Protein AF-A0A8C5SCU1-F1 (afdb_monomer)

InterPro domains:
  IPR000152 EGF-type aspartate/asparagine hydroxylation site [PS00010] (88-99)
  IPR000152 EGF-type aspartate/asparagine hydroxylation site [PS00010] (130-141)
  IPR000152 EGF-type aspartate/asparagine hydroxylation site [PS00010] (169-180)
  IPR000742 EGF-like domain [PS01186] (139-154)
  IPR000742 EGF-like domain [PS01186] (178-193)
  IPR000742 EGF-like domain [PS50026] (71-109)
  IPR000742 EGF-like domain [PS50026] (114-155)
  IPR000742 EGF-like domain [PS50026] (156-194)
  IPR000742 EGF-like domain [SM00181] (26-70)
  IPR000742 EGF-like domain [SM00181] (74-113)
  IPR000742 EGF-like domain [SM00181] (117-155)
  IPR000742 EGF-like domain [SM00181] (159-194)
  IPR000742 EGF-like domain [SM00181] (198-237)
  IPR001881 EGF-like calcium-binding domain [SM00179] (23-70)
  IPR001881 EGF-like calcium-binding domain [SM00179] (71-113)
  IPR001881 EGF-like calcium-binding domain [SM00179] (114-155)
  IPR001881 EGF-like calcium-binding domain [SM00179] (156-194)
  IPR001881 EGF-like calcium-binding domain [SM00179] (195-237)
  IPR009030 Growth factor receptor cysteine-rich domain superfamily [SSF57184] (9-155)
  IPR009030 Growth factor receptor cysteine-rich domain superfamily [SSF57184] (116-237)

Secondary structure (DSSP, 8-state):
-------PPPTTEEE-TTS-EEEP-HHHHSSS-S-TTEEEEEETTEEEEEE----PPTTEEE-TTSSSEEE--TTTTT-----TTEEEEEETTEEEEEEPTTEEEETTTTEEEE--HHHHSTTTS-SSEEEEETTEEEEEPPTTEEE-TTSS-EEEP-GGGG--SSSEEEEETTEEEEE--TTEEE-TTSSPEEE--HHHHTTTTS-SSEEEEETTEEEEE--TTTEEE-TTSS-EEETT---------

Structure (mmCIF, N/CA/C/O backbone):
data_AF-A0A8C5SCU1-F1
#
_entry.id   AF-A0A8C5SCU1-F1
#
loop_
_atom_site.group_PDB
_atom_site.id
_atom_site.type_symbol
_atom_site.label_atom_id
_atom_site.label_alt_id
_atom_site.label_comp_id
_atom_site.label_asym_id
_atom_site.label_entity_id
_atom_site.label_seq_id
_atom_site.pdbx_PDB_ins_code
_atom_site.Cartn_x
_atom_site.Cartn_y
_atom_site.Cartn_z
_atom_site.occupancy
_atom_site.B_iso_or_equiv
_atom_site.auth_seq_id
_atom_site.auth_comp_id
_atom_site.auth_asym_id
_atom_site.auth_atom_id
_atom_site.pdbx_PDB_model_num
ATOM 1 N N . PHE A 1 1 ? 51.113 -7.123 -99.051 1.00 41.47 1 PHE A N 1
ATOM 2 C CA . PHE A 1 1 ? 50.830 -7.546 -97.669 1.00 41.47 1 PHE A CA 1
ATOM 3 C C . PHE A 1 1 ? 51.188 -6.400 -96.739 1.00 41.47 1 PHE A C 1
ATOM 5 O O . PHE A 1 1 ? 52.361 -6.210 -96.461 1.00 41.47 1 PHE A O 1
ATOM 12 N N . TYR A 1 2 ? 50.208 -5.597 -96.334 1.00 39.66 2 TYR A N 1
ATOM 13 C CA . TYR A 1 2 ? 50.354 -4.647 -95.231 1.00 39.66 2 TYR A CA 1
ATOM 14 C C . TYR A 1 2 ? 49.163 -4.901 -94.307 1.00 39.66 2 TYR A C 1
ATOM 16 O O . TYR A 1 2 ? 48.024 -4.635 -94.680 1.00 39.66 2 TYR A O 1
ATOM 24 N N . CYS A 1 3 ? 49.417 -5.533 -93.160 1.00 40.25 3 CYS A N 1
ATOM 25 C CA . CYS A 1 3 ? 48.442 -5.616 -92.080 1.00 40.25 3 CYS A CA 1
ATOM 26 C C . CYS A 1 3 ? 48.438 -4.258 -91.378 1.00 40.25 3 CYS A C 1
ATOM 28 O O . CYS A 1 3 ? 49.376 -3.956 -90.645 1.00 40.25 3 CYS A O 1
ATOM 30 N N . GLU A 1 4 ? 47.396 -3.451 -91.571 1.00 46.09 4 GLU A N 1
ATOM 31 C CA . GLU A 1 4 ? 47.062 -2.430 -90.581 1.00 46.09 4 GLU A CA 1
ATOM 32 C C . GLU A 1 4 ? 46.555 -3.163 -89.341 1.00 46.09 4 GLU A C 1
ATOM 34 O O . GLU A 1 4 ? 45.387 -3.541 -89.238 1.00 46.09 4 GLU A O 1
ATOM 39 N N . SER A 1 5 ? 47.454 -3.421 -88.395 1.00 52.25 5 SER A N 1
ATOM 40 C CA . SER A 1 5 ? 47.058 -3.778 -87.042 1.00 52.25 5 SER A CA 1
ATOM 41 C C . SER A 1 5 ? 46.381 -2.552 -86.433 1.00 52.25 5 SER A C 1
ATOM 43 O O . SER A 1 5 ? 47.037 -1.740 -85.784 1.00 52.25 5 SER A O 1
ATOM 45 N N . LYS A 1 6 ? 45.072 -2.384 -86.666 1.00 57.19 6 LYS A N 1
ATOM 46 C CA . LYS A 1 6 ? 44.249 -1.499 -85.839 1.00 57.19 6 LYS A CA 1
ATOM 47 C C . LYS A 1 6 ? 44.467 -1.959 -84.406 1.00 57.19 6 LYS A C 1
ATOM 49 O O . LYS A 1 6 ? 44.041 -3.057 -84.044 1.00 57.19 6 LYS A O 1
ATOM 54 N N . GLN A 1 7 ? 45.211 -1.166 -83.642 1.00 62.59 7 GLN A N 1
ATOM 55 C CA . GLN A 1 7 ? 45.472 -1.398 -82.232 1.00 62.59 7 GLN A CA 1
ATOM 56 C C . GLN A 1 7 ? 44.129 -1.237 -81.528 1.00 62.59 7 GLN A C 1
ATOM 58 O O . GLN A 1 7 ? 43.697 -0.145 -81.179 1.00 62.59 7 GLN A O 1
ATOM 63 N N . ARG A 1 8 ? 43.382 -2.336 -81.476 1.00 75.62 8 ARG A N 1
ATOM 64 C CA . ARG A 1 8 ? 42.089 -2.383 -80.824 1.00 75.62 8 ARG A CA 1
ATOM 65 C C . ARG A 1 8 ? 42.376 -2.328 -79.333 1.00 75.62 8 ARG A C 1
ATOM 67 O O . ARG A 1 8 ? 43.197 -3.111 -78.851 1.00 75.62 8 ARG A O 1
ATOM 74 N N . CYS A 1 9 ? 41.740 -1.394 -78.636 1.00 79.69 9 CYS A N 1
ATOM 75 C CA . CYS A 1 9 ? 41.831 -1.342 -77.187 1.00 79.69 9 CYS A CA 1
ATOM 76 C C . CYS A 1 9 ? 41.449 -2.700 -76.590 1.00 79.69 9 CYS A C 1
ATOM 78 O O . CYS A 1 9 ? 40.630 -3.435 -77.156 1.00 79.69 9 CYS A O 1
ATOM 80 N N . MET A 1 10 ? 42.107 -3.047 -75.485 1.00 83.19 10 MET A N 1
ATOM 81 C CA . MET A 1 10 ? 41.802 -4.266 -74.745 1.00 83.19 10 MET A CA 1
ATOM 82 C C . MET A 1 10 ? 40.365 -4.198 -74.215 1.00 83.19 10 MET A C 1
ATOM 84 O O . MET A 1 10 ? 39.777 -3.121 -74.111 1.00 83.19 10 MET A O 1
ATOM 88 N N . GLU A 1 11 ? 39.783 -5.356 -73.915 1.00 81.81 11 GLU A N 1
ATOM 89 C CA . GLU A 1 11 ? 38.457 -5.422 -73.300 1.00 81.81 11 GLU A CA 1
ATOM 90 C C . GLU A 1 11 ? 38.438 -4.593 -72.000 1.00 81.81 11 GLU A C 1
ATOM 92 O O . GLU A 1 11 ? 39.409 -4.623 -71.246 1.00 81.81 11 GLU A O 1
ATOM 97 N N . GLY A 1 12 ? 37.384 -3.794 -71.797 1.00 81.19 12 GLY A N 1
ATOM 98 C CA . GLY A 1 12 ? 37.301 -2.819 -70.697 1.00 81.19 12 GLY A CA 1
ATOM 99 C C . GLY A 1 12 ? 37.823 -1.409 -71.021 1.00 81.19 12 GLY A C 1
ATOM 100 O O . GLY A 1 12 ? 37.762 -0.535 -70.167 1.00 81.19 12 GLY A O 1
ATOM 101 N N . PHE A 1 13 ? 38.294 -1.143 -72.248 1.00 88.31 13 PHE A N 1
ATOM 102 C CA . PHE A 1 13 ? 38.805 0.175 -72.656 1.00 88.31 13 PHE A CA 1
ATOM 103 C C . PHE A 1 13 ? 38.142 0.690 -73.945 1.00 88.31 13 PHE A C 1
ATOM 105 O O . PHE A 1 13 ? 37.923 -0.065 -74.897 1.00 88.31 13 PHE A O 1
ATOM 112 N N . LEU A 1 14 ? 37.864 1.994 -74.009 1.00 88.25 14 LEU A N 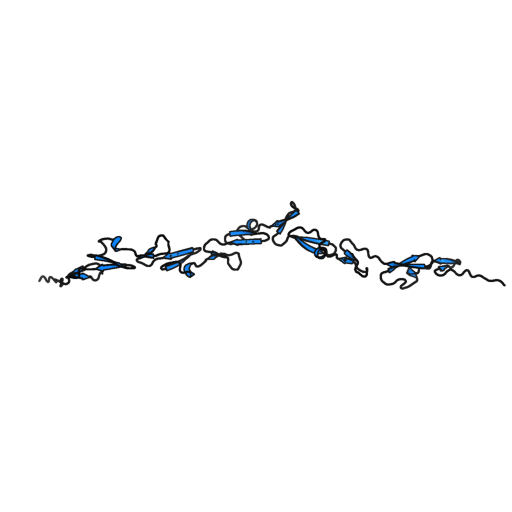1
ATOM 113 C CA . LEU A 1 14 ? 37.381 2.702 -75.201 1.00 88.25 14 LEU A CA 1
ATOM 114 C C . LEU A 1 14 ? 38.489 3.567 -75.799 1.00 88.25 14 LEU A C 1
ATOM 116 O O . LEU A 1 14 ? 39.341 4.082 -75.084 1.00 88.25 14 LEU A O 1
ATOM 120 N N . GLN A 1 15 ? 38.471 3.731 -77.120 1.00 85.50 15 GLN A N 1
ATOM 121 C CA . GLN A 1 15 ? 39.405 4.620 -77.802 1.00 85.50 15 GLN A CA 1
ATOM 122 C C . GLN A 1 15 ? 38.859 6.053 -77.784 1.00 85.50 15 GLN A C 1
ATOM 124 O O . GLN A 1 15 ? 37.736 6.282 -78.239 1.00 85.50 15 GLN A O 1
ATOM 129 N N . ASP A 1 16 ? 39.631 6.994 -77.247 1.00 82.56 16 ASP A N 1
ATOM 130 C CA . ASP A 1 16 ? 39.312 8.422 -77.287 1.00 82.56 16 ASP A CA 1
ATOM 131 C C . ASP A 1 16 ? 39.515 9.007 -78.710 1.00 82.56 16 ASP A C 1
ATOM 133 O O . ASP A 1 16 ? 40.060 8.330 -79.593 1.00 82.56 16 ASP A O 1
ATOM 137 N N . PRO A 1 17 ? 39.049 10.241 -78.988 1.00 82.56 17 PRO A N 1
ATOM 138 C CA . PRO A 1 17 ? 39.234 10.894 -80.288 1.00 82.56 17 PRO A CA 1
ATOM 139 C C . PRO A 1 17 ? 40.703 11.042 -80.722 1.00 82.56 17 PRO A C 1
ATOM 141 O O . PRO A 1 17 ? 40.982 11.132 -81.918 1.00 82.56 17 PRO A O 1
ATOM 144 N N . GLU A 1 18 ? 41.634 11.053 -79.770 1.00 83.50 18 GLU A N 1
ATOM 145 C CA . GLU A 1 18 ? 43.081 11.147 -79.963 1.00 83.50 18 GLU A CA 1
ATOM 146 C C . GLU A 1 18 ? 43.755 9.780 -80.202 1.00 83.50 18 GLU A C 1
ATOM 148 O O . GLU A 1 18 ? 44.946 9.721 -80.517 1.00 83.50 18 GLU A O 1
ATOM 153 N N . GLY A 1 19 ? 43.003 8.681 -80.118 1.00 79.81 19 GLY A N 1
ATOM 154 C CA . GLY A 1 19 ? 43.474 7.324 -80.370 1.00 79.81 19 GLY A CA 1
ATOM 155 C C . GLY A 1 19 ? 43.994 6.574 -79.138 1.00 79.81 19 GLY A C 1
ATOM 156 O O . GLY A 1 19 ? 44.441 5.434 -79.296 1.00 79.81 19 GLY A O 1
ATOM 157 N N . ASN A 1 20 ? 43.919 7.150 -77.935 1.00 85.12 20 ASN A N 1
ATOM 158 C CA . ASN A 1 20 ? 44.344 6.513 -76.687 1.00 85.12 20 ASN A CA 1
ATOM 159 C C . ASN A 1 20 ? 43.255 5.594 -76.127 1.00 85.12 20 ASN A C 1
ATOM 161 O O . ASN A 1 20 ? 42.064 5.870 -76.236 1.00 85.12 20 ASN A O 1
ATOM 165 N N . CYS A 1 21 ? 43.669 4.509 -75.473 1.00 87.44 21 CYS A N 1
ATOM 166 C CA . CYS A 1 21 ? 42.748 3.615 -74.778 1.00 87.44 21 CYS A CA 1
ATOM 167 C C . CYS A 1 21 ? 42.493 4.125 -73.360 1.00 87.44 21 CYS A C 1
ATOM 169 O O . CYS A 1 21 ? 43.373 4.050 -72.502 1.00 87.44 21 CYS A O 1
ATOM 171 N N . VAL A 1 22 ? 41.284 4.627 -73.128 1.00 88.75 22 VAL A N 1
ATOM 172 C CA . VAL A 1 22 ? 40.802 5.060 -71.819 1.00 88.75 22 VAL A CA 1
ATOM 173 C C . VAL A 1 22 ? 39.941 3.973 -71.195 1.00 88.75 22 VAL A C 1
ATOM 175 O O . VAL A 1 22 ? 39.192 3.277 -71.877 1.00 88.75 22 VAL A O 1
ATOM 178 N N . ASP A 1 23 ? 40.089 3.810 -69.890 1.00 90.94 23 ASP A N 1
ATOM 179 C CA . ASP A 1 23 ? 39.302 2.873 -69.098 1.00 90.94 23 ASP A CA 1
ATOM 180 C C . ASP A 1 23 ? 37.802 3.197 -69.191 1.00 90.94 23 ASP A C 1
ATOM 182 O O . ASP A 1 23 ? 37.404 4.365 -69.115 1.00 90.94 23 ASP A O 1
ATOM 186 N N . ILE A 1 24 ? 36.967 2.176 -69.390 1.00 90.88 24 ILE A N 1
ATOM 187 C CA . ILE A 1 24 ? 35.512 2.336 -69.380 1.00 90.88 24 ILE A CA 1
ATOM 188 C C . ILE A 1 24 ? 35.074 2.389 -67.930 1.00 90.88 24 ILE A C 1
ATOM 190 O O . ILE A 1 24 ? 35.249 1.424 -67.212 1.00 90.88 24 ILE A O 1
ATOM 194 N N . ASN A 1 25 ? 34.410 3.467 -67.516 1.00 88.50 25 ASN A N 1
ATOM 195 C CA . ASN A 1 25 ? 33.795 3.479 -66.196 1.00 88.50 25 ASN A CA 1
ATOM 196 C C . ASN A 1 25 ? 32.487 2.679 -66.225 1.00 88.50 25 ASN A C 1
ATOM 198 O O . ASN A 1 25 ? 31.432 3.233 -66.566 1.00 88.50 25 ASN A O 1
ATOM 202 N N . GLU A 1 26 ? 32.521 1.382 -65.906 1.00 91.56 26 GLU A N 1
ATOM 203 C CA . GLU A 1 26 ? 31.320 0.538 -65.957 1.00 91.56 26 GLU A CA 1
ATOM 204 C C . GLU A 1 26 ? 30.272 0.954 -64.920 1.00 91.56 26 GLU A C 1
ATOM 206 O O . GLU A 1 26 ? 29.078 0.759 -65.148 1.00 91.56 26 GLU A O 1
ATOM 211 N N . CYS A 1 27 ? 30.688 1.619 -63.835 1.00 86.06 27 CYS A N 1
ATOM 212 C CA . CYS A 1 27 ? 29.787 2.135 -62.803 1.00 86.06 27 CYS A CA 1
ATOM 213 C C . CYS A 1 27 ? 28.885 3.279 -63.288 1.00 86.06 27 CYS A C 1
ATOM 215 O O . CYS A 1 27 ? 27.842 3.528 -62.687 1.00 86.06 27 CYS A O 1
ATOM 217 N N . THR A 1 28 ? 29.275 3.974 -64.360 1.00 85.56 28 THR A N 1
ATOM 218 C CA . THR A 1 28 ? 28.455 5.009 -65.014 1.00 85.56 28 THR A CA 1
ATOM 219 C C . THR A 1 28 ? 27.921 4.580 -66.375 1.00 85.56 28 THR A C 1
ATOM 221 O O . THR A 1 28 ? 26.935 5.139 -66.849 1.00 85.56 28 THR A O 1
ATOM 224 N N . SER A 1 29 ? 28.584 3.622 -67.025 1.00 88.00 29 SER A N 1
ATOM 225 C CA . SER A 1 29 ? 28.257 3.202 -68.392 1.00 88.00 29 SER A CA 1
ATOM 226 C C . SER A 1 29 ? 27.208 2.088 -68.436 1.00 88.00 29 SER A C 1
ATOM 228 O O . SER A 1 29 ? 26.518 1.949 -69.444 1.00 88.00 29 SER A O 1
ATOM 230 N N . LEU A 1 30 ? 27.064 1.305 -67.360 1.00 85.31 30 LEU A N 1
ATOM 231 C CA . LEU A 1 30 ? 26.031 0.277 -67.230 1.00 85.31 30 LEU A CA 1
ATOM 232 C C . LEU A 1 30 ? 24.885 0.769 -66.325 1.00 85.31 30 LEU A C 1
ATOM 234 O O . LEU A 1 30 ? 25.150 1.388 -65.298 1.00 85.31 30 LEU A O 1
ATOM 238 N N . PRO A 1 31 ? 23.612 0.480 -66.662 1.00 78.62 31 PRO A N 1
ATOM 239 C CA . PRO A 1 31 ? 22.461 0.925 -65.870 1.00 78.62 31 PRO A CA 1
ATOM 240 C C . PRO A 1 31 ? 22.310 0.200 -64.519 1.00 78.62 31 PRO A C 1
ATOM 242 O O . PRO A 1 31 ? 21.882 0.821 -63.553 1.00 78.62 31 PRO A O 1
ATOM 245 N N . GLU A 1 32 ? 22.694 -1.079 -64.425 1.00 78.12 32 GLU A N 1
ATOM 246 C CA . GLU A 1 32 ? 22.779 -1.839 -63.164 1.00 78.12 32 GLU A CA 1
ATOM 247 C C . GLU A 1 32 ? 24.058 -2.703 -63.153 1.00 78.12 32 GLU A C 1
ATOM 249 O O . GLU A 1 32 ? 24.002 -3.910 -63.398 1.00 78.12 32 GLU A O 1
ATOM 254 N N . PRO A 1 33 ? 25.243 -2.105 -62.916 1.00 82.88 33 PRO A N 1
ATOM 255 C CA . PRO A 1 33 ? 26.518 -2.824 -62.990 1.00 82.88 33 PRO A CA 1
ATOM 256 C C . PRO A 1 33 ? 26.657 -3.885 -61.887 1.00 82.88 33 PRO A C 1
ATOM 258 O O . PRO A 1 33 ? 27.303 -4.914 -62.085 1.00 82.88 33 PRO A O 1
ATOM 261 N N . CYS A 1 34 ? 26.022 -3.659 -60.733 1.00 82.25 34 CYS A N 1
ATOM 262 C CA . CYS A 1 34 ? 26.054 -4.535 -59.566 1.00 82.25 34 CYS A CA 1
ATOM 263 C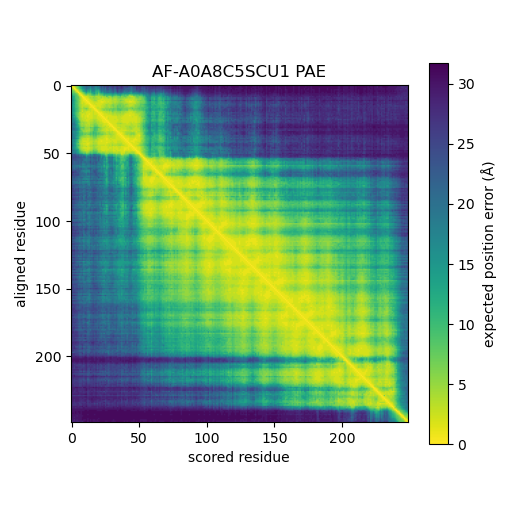 C . CYS A 1 34 ? 24.641 -4.910 -59.101 1.00 82.25 34 CYS A C 1
ATOM 265 O O . CYS A 1 34 ? 23.692 -4.153 -59.285 1.00 82.25 34 CYS A O 1
ATOM 267 N N . LYS A 1 35 ? 24.509 -6.068 -58.437 1.00 78.19 35 LYS A N 1
ATOM 268 C CA . LYS A 1 35 ? 23.255 -6.483 -57.783 1.00 78.19 35 LYS A CA 1
ATOM 269 C C . LYS A 1 35 ? 22.899 -5.529 -56.635 1.00 78.19 35 LYS A C 1
ATOM 271 O O . LYS A 1 35 ? 23.794 -4.993 -55.979 1.00 78.19 35 LYS A O 1
ATOM 276 N N . ALA A 1 36 ? 21.605 -5.389 -56.341 1.00 64.38 36 ALA A N 1
ATOM 277 C CA . ALA A 1 36 ? 21.114 -4.589 -55.218 1.00 64.38 36 ALA A CA 1
ATOM 278 C C . ALA A 1 36 ? 21.868 -4.913 -53.907 1.00 64.38 36 ALA A C 1
ATOM 280 O O . ALA A 1 36 ? 22.018 -6.080 -53.541 1.00 64.38 36 ALA A O 1
ATOM 281 N N . GLY A 1 37 ? 22.367 -3.877 -53.219 1.00 65.81 37 GLY A N 1
ATOM 282 C CA . GLY A 1 37 ? 23.172 -4.004 -51.991 1.00 65.81 37 GLY A CA 1
ATOM 283 C C . GLY A 1 37 ? 24.697 -4.025 -52.190 1.00 65.81 37 GLY A C 1
ATOM 284 O O . GLY A 1 37 ? 25.436 -4.142 -51.211 1.00 65.81 37 GLY A O 1
ATOM 285 N N . PHE A 1 38 ? 25.190 -3.885 -53.424 1.00 76.50 38 PHE A N 1
ATOM 286 C CA . PHE A 1 38 ? 26.617 -3.770 -53.740 1.00 76.50 38 PHE A CA 1
ATOM 287 C C . PHE A 1 38 ? 26.916 -2.433 -54.425 1.00 76.50 38 PHE A C 1
ATOM 289 O O . PHE A 1 38 ? 26.210 -2.033 -55.347 1.00 76.50 38 PHE A O 1
ATOM 296 N N . ASN A 1 39 ? 27.982 -1.762 -53.993 1.00 79.69 39 ASN A N 1
ATOM 297 C CA . ASN A 1 39 ? 28.510 -0.574 -54.650 1.00 79.69 39 ASN A CA 1
ATOM 298 C C . ASN A 1 39 ? 29.487 -0.990 -55.748 1.00 79.69 39 ASN A C 1
ATOM 300 O O . ASN A 1 39 ? 30.366 -1.826 -55.522 1.00 79.69 39 ASN A O 1
ATOM 304 N N . CYS A 1 40 ? 29.340 -0.379 -56.919 1.00 85.38 40 CYS A N 1
ATOM 305 C CA . CYS A 1 40 ? 30.288 -0.528 -58.012 1.00 85.38 40 CYS A CA 1
ATOM 306 C C . CYS A 1 40 ? 31.536 0.317 -57.738 1.00 85.38 40 CYS A C 1
ATOM 308 O O . CYS A 1 40 ? 31.434 1.504 -57.425 1.00 85.38 40 CYS A O 1
ATOM 310 N N . ILE A 1 41 ? 32.706 -0.302 -57.856 1.00 86.50 41 ILE A N 1
ATOM 311 C CA . ILE A 1 41 ? 34.016 0.340 -57.790 1.00 86.50 41 ILE A CA 1
ATOM 312 C C . ILE A 1 41 ? 34.690 0.111 -59.137 1.00 86.50 41 ILE 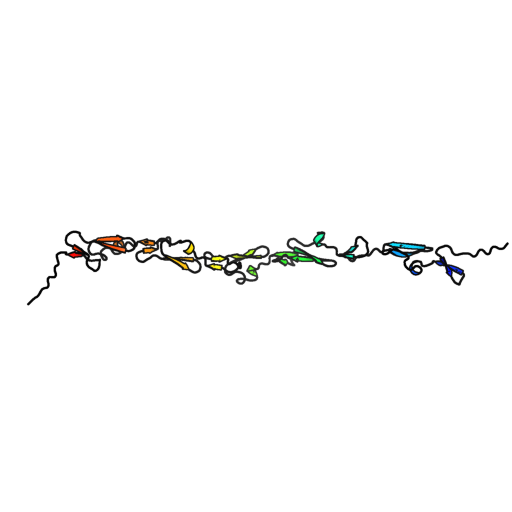A C 1
ATOM 314 O O . ILE A 1 41 ? 34.975 -1.032 -59.501 1.00 86.50 41 ILE A O 1
ATOM 318 N N . ASN A 1 42 ? 34.945 1.201 -59.856 1.00 87.31 42 ASN A N 1
ATOM 319 C CA . ASN A 1 42 ? 35.624 1.160 -61.142 1.00 87.31 42 ASN A CA 1
ATOM 320 C C . ASN A 1 42 ? 37.102 0.807 -60.949 1.00 87.31 42 ASN A C 1
ATOM 322 O O . ASN A 1 42 ? 37.774 1.392 -60.095 1.00 87.31 42 ASN A O 1
ATOM 326 N N . THR A 1 43 ? 37.614 -0.133 -61.732 1.00 88.94 43 THR A N 1
ATOM 327 C CA . THR A 1 43 ? 39.014 -0.568 -61.692 1.00 88.94 43 THR A CA 1
ATOM 328 C C . THR A 1 43 ? 39.613 -0.494 -63.091 1.00 88.94 43 THR A C 1
ATOM 330 O O . THR A 1 43 ? 38.906 -0.512 -64.079 1.00 88.94 43 THR A O 1
ATOM 333 N N . VAL A 1 44 ? 40.934 -0.397 -63.212 1.00 90.50 44 VAL A N 1
ATOM 334 C CA . VAL A 1 44 ? 41.544 -0.295 -64.546 1.00 90.50 44 VAL A CA 1
ATOM 335 C C . VAL A 1 44 ? 41.324 -1.604 -65.321 1.00 90.50 44 VAL A C 1
ATOM 337 O O . VAL A 1 44 ? 41.876 -2.641 -64.950 1.00 90.50 44 VAL A O 1
ATOM 340 N N . GLY A 1 45 ? 40.530 -1.536 -66.388 1.00 86.81 45 GLY A N 1
ATOM 341 C CA . GLY A 1 45 ? 40.138 -2.624 -67.282 1.00 86.81 45 GLY A CA 1
ATOM 342 C C . GLY A 1 45 ? 38.934 -3.457 -66.836 1.00 86.81 45 GLY A C 1
ATOM 343 O O . GLY A 1 45 ? 38.657 -4.469 -67.481 1.00 86.81 45 GLY A O 1
ATOM 344 N N . SER A 1 46 ? 38.261 -3.110 -65.731 1.00 89.62 46 SER A N 1
ATOM 345 C CA . SER A 1 46 ? 37.067 -3.820 -65.244 1.00 89.62 46 SER A CA 1
ATOM 346 C C . SER A 1 46 ? 36.381 -3.069 -64.095 1.00 89.62 46 SER A C 1
ATOM 348 O O . SER A 1 46 ? 36.820 -2.020 -63.653 1.00 89.62 46 SER A O 1
ATOM 350 N N . TYR A 1 47 ? 35.407 -3.685 -63.436 1.00 88.81 47 TYR A N 1
ATOM 351 C CA . TYR A 1 47 ? 34.824 -3.164 -62.206 1.00 88.81 47 TYR A CA 1
ATOM 352 C C . TYR A 1 47 ? 34.674 -4.258 -61.156 1.00 88.81 47 TYR A C 1
ATOM 354 O O . TYR A 1 47 ? 34.594 -5.453 -61.449 1.00 88.81 47 TYR A O 1
ATOM 362 N N . THR A 1 48 ? 34.603 -3.846 -59.895 1.00 86.88 48 THR A N 1
ATOM 363 C CA . THR A 1 48 ? 34.316 -4.747 -58.779 1.00 86.88 48 THR A CA 1
ATOM 364 C C . THR A 1 48 ? 33.070 -4.290 -58.042 1.00 86.88 48 THR A C 1
ATOM 366 O O . THR A 1 48 ? 32.840 -3.102 -57.836 1.00 86.88 48 THR A O 1
ATOM 369 N N . CYS A 1 49 ? 32.243 -5.247 -57.636 1.00 84.50 49 CYS A N 1
ATOM 370 C CA . CYS A 1 49 ? 31.080 -4.983 -56.804 1.00 84.50 49 CYS A CA 1
ATOM 371 C C . CYS A 1 49 ? 31.440 -5.301 -55.358 1.00 84.50 49 CYS A C 1
ATOM 373 O O . CYS A 1 49 ? 31.562 -6.471 -54.987 1.00 84.50 49 CYS A O 1
ATOM 375 N N . GLN A 1 50 ? 31.598 -4.274 -54.529 1.00 78.75 50 GLN A N 1
ATOM 376 C CA . GLN A 1 50 ? 31.832 -4.456 -53.102 1.00 78.75 50 GLN A CA 1
ATOM 377 C C . GLN A 1 50 ? 30.514 -4.320 -52.347 1.00 78.75 50 GLN A C 1
ATOM 379 O O . GLN A 1 50 ? 29.702 -3.451 -52.653 1.00 78.75 50 GLN A O 1
ATOM 384 N N . LYS A 1 51 ? 30.280 -5.183 -51.353 1.00 72.44 51 LYS A N 1
ATOM 385 C CA . LYS A 1 51 ? 29.080 -5.093 -50.514 1.00 72.44 51 LYS A CA 1
ATOM 386 C C . LYS A 1 51 ? 29.004 -3.686 -49.921 1.00 72.44 51 LYS A C 1
ATOM 388 O O . LYS A 1 51 ? 29.976 -3.225 -49.322 1.00 72.44 51 LYS A O 1
ATOM 393 N N . ASN A 1 52 ? 27.866 -3.019 -50.093 1.00 67.38 52 ASN A N 1
ATOM 394 C CA . ASN A 1 52 ? 27.604 -1.747 -49.445 1.00 67.38 52 ASN A CA 1
ATOM 395 C C . ASN A 1 52 ? 27.466 -2.058 -47.948 1.00 67.38 52 ASN A C 1
ATOM 397 O O . ASN A 1 52 ? 26.412 -2.500 -47.494 1.00 67.38 52 ASN A O 1
ATOM 401 N N . LEU A 1 53 ? 28.568 -1.986 -47.192 1.00 60.56 53 LEU A N 1
ATOM 402 C CA . LEU A 1 53 ? 28.510 -2.130 -45.743 1.00 60.56 53 LEU A CA 1
ATOM 403 C C . LEU A 1 53 ? 27.801 -0.889 -45.224 1.00 60.56 53 LEU A C 1
ATOM 405 O O . LEU A 1 53 ? 28.412 0.163 -45.057 1.00 60.56 53 LEU A O 1
ATOM 409 N N . LEU A 1 54 ? 26.499 -1.012 -44.994 1.00 70.44 54 LEU A N 1
ATOM 410 C CA . LEU A 1 54 ? 25.755 -0.009 -44.265 1.00 70.44 54 LEU A CA 1
ATOM 411 C C . LEU A 1 54 ? 26.381 0.126 -42.871 1.00 70.44 54 LEU A C 1
ATOM 413 O O . LEU A 1 54 ? 26.252 -0.764 -42.028 1.00 70.44 54 LEU A O 1
ATOM 417 N N . ILE A 1 55 ? 27.099 1.226 -42.646 1.00 75.31 55 ILE A N 1
ATOM 418 C CA . ILE A 1 55 ? 27.677 1.545 -41.343 1.00 75.31 55 ILE A CA 1
ATOM 419 C C . ILE A 1 55 ? 26.564 2.152 -40.498 1.00 75.31 55 ILE A C 1
ATOM 421 O O . ILE A 1 55 ? 26.118 3.271 -40.747 1.00 75.31 55 ILE A O 1
ATOM 425 N N . CYS A 1 56 ? 26.105 1.398 -39.505 1.00 82.25 56 CYS A N 1
ATOM 426 C CA . CYS A 1 56 ? 25.078 1.864 -38.589 1.00 82.25 56 CYS A CA 1
ATOM 427 C C . CYS A 1 56 ? 25.660 2.761 -37.495 1.00 82.25 56 CYS A C 1
ATOM 429 O O . CYS A 1 56 ? 26.748 2.514 -36.971 1.00 82.25 56 CYS A O 1
ATOM 431 N N . SER A 1 57 ? 24.907 3.802 -37.137 1.00 88.00 57 SER A N 1
ATOM 432 C CA . SER A 1 57 ? 25.189 4.631 -35.966 1.00 88.00 57 SER A CA 1
ATOM 433 C C . SER A 1 57 ? 25.216 3.782 -34.691 1.00 88.00 57 SER A C 1
ATOM 435 O O . SER A 1 57 ? 24.606 2.71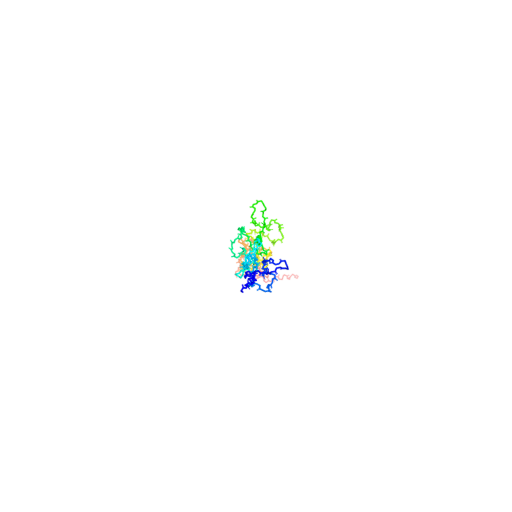3 -34.619 1.00 88.00 57 SER A O 1
ATOM 437 N N . ARG A 1 58 ? 25.900 4.270 -33.650 1.00 88.06 58 ARG A N 1
ATOM 438 C CA . ARG A 1 58 ? 25.903 3.621 -32.331 1.00 88.06 58 ARG A CA 1
ATOM 439 C C . ARG A 1 58 ? 24.460 3.391 -31.851 1.00 88.06 58 ARG A C 1
ATOM 441 O O . ARG A 1 58 ? 23.638 4.290 -31.976 1.00 88.06 58 ARG A O 1
ATOM 448 N N . GLY A 1 59 ? 24.192 2.203 -31.305 1.00 88.19 59 GLY A N 1
ATOM 449 C CA . GLY A 1 59 ? 22.849 1.789 -30.872 1.00 88.19 59 GLY A CA 1
ATOM 450 C C . GLY A 1 59 ? 22.031 1.076 -31.954 1.00 88.19 59 GLY A C 1
ATOM 451 O O . GLY A 1 59 ? 20.915 0.659 -31.691 1.00 88.19 59 GLY A O 1
ATOM 452 N N . TYR A 1 60 ? 22.584 0.887 -33.157 1.00 90.31 60 TYR A N 1
ATOM 453 C CA . TYR A 1 60 ? 21.930 0.162 -34.245 1.00 90.31 60 TYR A CA 1
ATOM 454 C C . TYR A 1 60 ? 22.826 -0.965 -34.775 1.00 90.31 60 TYR A C 1
ATOM 456 O O . TYR A 1 60 ? 24.048 -0.820 -34.842 1.00 90.31 60 TYR A O 1
ATOM 464 N N . HIS A 1 61 ? 22.222 -2.075 -35.199 1.00 88.88 61 HIS A N 1
ATOM 465 C CA . HIS A 1 61 ? 22.895 -3.167 -35.904 1.00 88.88 61 HIS A CA 1
ATOM 466 C C . HIS A 1 61 ? 22.382 -3.283 -37.348 1.00 88.88 61 HIS A C 1
ATOM 468 O O . HIS A 1 61 ? 21.265 -2.871 -37.661 1.00 88.88 61 HIS A O 1
ATOM 474 N N . SER A 1 62 ? 23.170 -3.864 -38.255 1.00 86.56 62 SER A N 1
ATOM 475 C CA . SER A 1 62 ? 22.692 -4.135 -39.615 1.00 86.56 62 SER A CA 1
ATOM 476 C C . SER A 1 62 ? 21.660 -5.265 -39.607 1.00 86.56 62 SER A C 1
ATOM 478 O O . SER A 1 62 ? 21.836 -6.260 -38.903 1.00 86.56 62 SER A O 1
ATOM 480 N N . SER A 1 63 ? 20.597 -5.131 -40.398 1.00 85.06 63 SER A N 1
ATOM 481 C CA . SER A 1 63 ? 19.664 -6.226 -40.701 1.00 85.06 63 SER A CA 1
ATOM 482 C C . SER A 1 63 ? 20.391 -7.390 -41.390 1.00 85.06 63 SER A C 1
ATOM 484 O O . SER A 1 63 ? 21.493 -7.215 -41.907 1.00 85.06 63 SER A O 1
ATOM 486 N N . GLU A 1 64 ? 19.788 -8.578 -41.396 1.00 81.00 64 GLU A N 1
ATOM 487 C CA . GLU A 1 64 ? 20.365 -9.812 -41.958 1.00 81.00 64 GLU A CA 1
ATOM 488 C C . GLU A 1 64 ? 20.784 -9.663 -43.435 1.00 81.00 64 GLU A C 1
ATOM 490 O O . GLU A 1 64 ? 21.834 -10.146 -43.858 1.00 81.00 64 GLU A O 1
ATOM 495 N N . ASP A 1 65 ? 20.012 -8.895 -44.200 1.00 79.88 65 ASP A N 1
ATOM 496 C CA . ASP A 1 65 ? 20.279 -8.515 -45.589 1.00 79.88 65 ASP A CA 1
ATOM 497 C C . ASP A 1 65 ? 21.294 -7.362 -45.741 1.00 79.88 65 ASP A C 1
ATOM 499 O O . ASP A 1 65 ? 21.787 -7.100 -46.838 1.00 79.88 65 ASP A O 1
ATOM 503 N N . GLY A 1 66 ? 21.659 -6.688 -44.648 1.00 73.50 66 GLY A N 1
ATOM 504 C CA . GLY A 1 66 ? 22.632 -5.593 -44.617 1.00 73.50 66 GLY A CA 1
ATOM 505 C C . GLY A 1 66 ? 22.128 -4.268 -45.193 1.00 73.50 66 GLY A C 1
ATOM 506 O O . GLY A 1 66 ? 22.934 -3.367 -45.406 1.00 73.50 66 GLY A O 1
ATOM 507 N N . THR A 1 67 ? 20.824 -4.140 -45.455 1.00 77.06 67 THR A N 1
ATOM 508 C CA . THR A 1 67 ? 20.242 -2.996 -46.185 1.00 77.06 67 THR A CA 1
ATOM 509 C C . THR A 1 67 ? 19.710 -1.885 -45.282 1.00 77.06 67 THR A C 1
ATOM 511 O O . THR A 1 67 ? 19.585 -0.743 -45.720 1.00 77.06 67 THR A O 1
ATOM 514 N N . ARG A 1 68 ? 19.403 -2.201 -44.019 1.00 82.50 68 ARG A N 1
ATOM 515 C CA . ARG A 1 68 ? 18.835 -1.269 -43.035 1.00 82.50 68 ARG A CA 1
ATOM 516 C C . ARG A 1 68 ? 19.517 -1.393 -41.680 1.00 82.50 68 ARG A C 1
ATOM 518 O O . ARG A 1 68 ? 19.964 -2.476 -41.296 1.00 82.50 68 ARG A O 1
ATOM 525 N N . CYS A 1 69 ? 19.529 -0.286 -40.948 1.00 86.88 69 CYS A N 1
ATOM 526 C CA . CYS A 1 69 ? 19.929 -0.251 -39.550 1.00 86.88 69 CYS A CA 1
ATOM 527 C C . CYS A 1 69 ? 18.706 -0.501 -38.676 1.00 86.88 69 CYS A C 1
ATOM 529 O O . CYS A 1 69 ? 17.689 0.179 -38.803 1.00 86.88 69 CYS A O 1
ATOM 531 N N . VAL A 1 70 ? 18.810 -1.506 -37.820 1.00 90.50 70 VAL A N 1
ATOM 532 C CA . VAL A 1 70 ? 17.782 -1.891 -36.861 1.00 90.50 70 VAL A CA 1
ATOM 533 C C . VAL A 1 70 ? 18.260 -1.477 -35.489 1.00 90.50 70 VAL A C 1
ATOM 535 O O . VAL A 1 70 ? 19.426 -1.665 -35.148 1.00 90.50 70 VAL A O 1
ATOM 538 N N . ASP A 1 71 ? 17.359 -0.866 -34.740 1.00 94.25 71 ASP A N 1
ATOM 539 C CA . ASP A 1 71 ? 17.602 -0.481 -33.363 1.00 94.25 71 ASP A CA 1
ATOM 540 C C . ASP A 1 71 ? 17.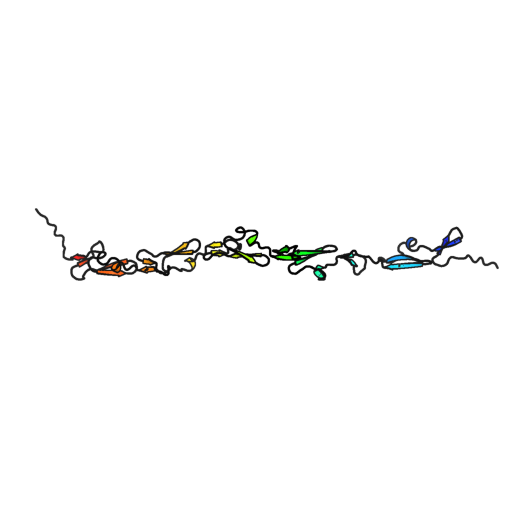999 -1.698 -32.515 1.00 94.25 71 ASP A C 1
ATOM 542 O O . ASP A 1 71 ? 17.385 -2.766 -32.618 1.00 94.25 71 ASP A O 1
ATOM 546 N N . VAL A 1 72 ? 19.049 -1.554 -31.709 1.00 94.06 72 VAL A N 1
ATOM 547 C CA . VAL A 1 72 ? 19.469 -2.596 -30.773 1.00 94.06 72 VAL A CA 1
ATOM 548 C C . VAL A 1 72 ? 18.588 -2.483 -29.543 1.00 94.06 72 VAL A C 1
ATOM 550 O O . VAL A 1 72 ? 18.735 -1.544 -28.783 1.00 94.06 72 VAL A O 1
ATOM 553 N N . ASN A 1 73 ? 17.731 -3.473 -29.298 1.00 94.94 73 ASN A N 1
ATOM 554 C CA . ASN A 1 73 ? 16.925 -3.475 -28.083 1.00 94.94 73 ASN A CA 1
ATOM 555 C C . ASN A 1 73 ? 17.760 -3.879 -26.860 1.00 94.94 73 ASN A C 1
ATOM 557 O O . ASN A 1 73 ? 17.831 -5.069 -26.528 1.00 94.94 73 ASN A O 1
ATOM 561 N N . GLU A 1 74 ? 18.368 -2.908 -26.169 1.00 95.50 74 GLU A N 1
ATOM 562 C CA . GLU A 1 74 ? 19.246 -3.208 -25.033 1.00 95.50 74 GLU A CA 1
ATOM 563 C C . GLU A 1 74 ? 18.507 -3.838 -23.849 1.00 95.50 74 GLU A C 1
ATOM 565 O O . GLU A 1 74 ? 19.125 -4.562 -23.064 1.00 95.50 74 GLU A O 1
ATOM 570 N N . CYS A 1 75 ? 17.196 -3.590 -23.731 1.00 94.81 75 CYS A N 1
ATOM 571 C CA . CYS A 1 75 ? 16.334 -4.159 -22.696 1.00 94.81 75 CYS A CA 1
ATOM 572 C C . CYS A 1 75 ? 16.085 -5.658 -22.899 1.00 94.81 75 CYS A C 1
ATOM 574 O O . CYS A 1 75 ? 15.987 -6.403 -21.926 1.00 94.81 75 CYS A O 1
ATOM 576 N N . GLN A 1 76 ? 16.011 -6.115 -24.151 1.00 94.56 76 GLN A N 1
ATOM 577 C CA . GLN A 1 76 ? 15.817 -7.530 -24.477 1.00 94.56 76 GLN A CA 1
ATOM 578 C C . GLN A 1 76 ? 17.137 -8.305 -24.523 1.00 94.56 76 GLN A C 1
ATOM 580 O O . GLN A 1 76 ? 17.175 -9.474 -24.150 1.00 94.56 76 GLN A O 1
ATOM 585 N N . SER A 1 77 ? 18.223 -7.667 -24.963 1.00 89.44 77 SER A N 1
ATOM 586 C CA . SER A 1 77 ? 19.555 -8.281 -25.003 1.00 89.44 77 SER A CA 1
ATOM 587 C C . SER A 1 77 ? 20.260 -8.307 -23.642 1.00 89.44 77 SER A C 1
ATOM 589 O O . SER A 1 77 ? 21.359 -8.851 -23.544 1.00 89.44 77 SER A O 1
ATOM 591 N N . SER A 1 78 ? 19.670 -7.692 -22.607 1.00 83.94 78 SER A N 1
ATOM 592 C CA . SER A 1 78 ? 20.272 -7.511 -21.277 1.00 83.94 78 SER A CA 1
ATOM 593 C C . SER A 1 78 ? 21.644 -6.817 -21.311 1.00 83.94 78 SER A C 1
ATOM 595 O O . SER A 1 78 ? 22.478 -7.024 -20.433 1.00 83.94 78 SER A O 1
ATOM 597 N N . THR A 1 79 ? 21.890 -5.971 -22.320 1.00 89.19 79 THR A N 1
ATOM 598 C CA . THR A 1 79 ? 23.118 -5.158 -22.432 1.00 89.19 79 THR A CA 1
ATOM 599 C C . THR A 1 79 ? 22.978 -3.775 -21.790 1.00 89.19 79 THR A C 1
ATOM 601 O O . THR A 1 79 ? 23.930 -2.989 -21.780 1.00 89.19 79 THR A O 1
ATOM 604 N N . HIS A 1 80 ? 21.794 -3.452 -21.267 1.00 90.38 80 HIS A N 1
ATOM 605 C CA . HIS A 1 80 ? 21.542 -2.229 -20.515 1.00 90.38 80 HIS A CA 1
ATOM 606 C C . HIS A 1 80 ? 22.299 -2.206 -19.178 1.00 90.38 80 HIS A C 1
ATOM 608 O O . HIS A 1 80 ? 22.588 -3.237 -18.577 1.00 90.38 80 HIS A O 1
ATOM 614 N N . ARG A 1 81 ? 22.576 -1.002 -18.663 1.00 90.00 81 ARG A N 1
ATOM 615 C CA . ARG A 1 81 ? 23.206 -0.783 -17.345 1.00 90.00 81 ARG A CA 1
ATOM 616 C C . ARG A 1 81 ? 22.237 -0.261 -16.281 1.00 90.00 81 ARG A C 1
ATOM 618 O O . ARG A 1 81 ? 22.666 0.397 -15.340 1.00 90.00 81 ARG A O 1
ATOM 625 N N . CYS A 1 82 ? 20.941 -0.518 -16.449 1.00 88.81 82 CYS A N 1
ATOM 626 C CA . CYS A 1 82 ? 19.944 -0.193 -15.429 1.00 88.81 82 CYS A CA 1
ATOM 627 C C . CYS A 1 82 ? 20.265 -0.899 -14.107 1.00 88.81 82 CYS A C 1
ATOM 629 O O . CYS A 1 82 ? 20.571 -2.092 -14.102 1.00 88.81 82 CYS A O 1
ATOM 631 N N . GLY A 1 83 ? 20.222 -0.141 -13.012 1.00 83.50 83 GLY A N 1
ATOM 632 C CA . GLY A 1 83 ? 20.489 -0.627 -11.663 1.00 83.50 83 GLY A CA 1
ATOM 633 C C . GLY A 1 83 ? 19.334 -1.440 -11.079 1.00 83.50 83 GLY A C 1
ATOM 634 O O . GLY A 1 83 ? 18.250 -1.548 -11.658 1.00 83.50 83 GLY A O 1
ATOM 635 N N . GLU A 1 84 ? 19.560 -2.007 -9.897 1.00 80.19 84 GLU A N 1
ATOM 636 C CA . GLU A 1 84 ? 18.520 -2.716 -9.156 1.00 80.19 84 GLU A CA 1
ATOM 637 C C . GLU A 1 84 ? 17.353 -1.768 -8.828 1.00 80.19 84 GLU A C 1
ATOM 639 O O . GLU A 1 84 ? 17.555 -0.615 -8.448 1.00 80.19 84 GLU A O 1
ATOM 644 N N . GLY A 1 85 ? 16.117 -2.229 -9.039 1.00 81.06 85 GLY A N 1
ATOM 645 C CA . GLY A 1 85 ? 14.929 -1.391 -8.843 1.00 81.06 85 GLY A CA 1
ATOM 646 C C . GLY A 1 85 ? 14.605 -0.426 -9.994 1.00 81.06 85 GLY A C 1
ATOM 647 O O . GLY A 1 85 ? 13.688 0.379 -9.849 1.00 81.06 85 GLY A O 1
ATOM 648 N N . GLN A 1 86 ? 15.291 -0.520 -11.139 1.00 91.19 86 GLN A N 1
ATOM 649 C CA . GLN A 1 86 ? 14.972 0.243 -12.352 1.00 91.19 86 GLN A CA 1
ATOM 650 C C . GLN A 1 86 ? 14.248 -0.598 -13.411 1.00 91.19 86 GLN A C 1
ATOM 652 O O . GLN A 1 86 ? 14.375 -1.822 -13.459 1.00 91.19 86 GLN A O 1
ATOM 657 N N . ILE A 1 87 ? 13.491 0.080 -14.271 1.00 92.50 87 ILE A N 1
ATOM 658 C CA . ILE A 1 87 ? 12.824 -0.460 -15.453 1.00 92.50 87 ILE A CA 1
ATOM 659 C C . ILE A 1 87 ? 13.554 0.071 -16.689 1.00 92.50 87 ILE A C 1
ATOM 661 O O . ILE A 1 87 ? 13.772 1.274 -16.831 1.00 92.50 87 ILE A O 1
ATOM 665 N N . CYS A 1 88 ? 13.947 -0.842 -17.577 1.00 94.75 88 CYS A N 1
ATOM 666 C CA . CYS A 1 88 ? 14.575 -0.498 -18.847 1.00 94.75 88 CYS A CA 1
ATOM 667 C C . CYS A 1 88 ? 13.509 -0.151 -19.892 1.00 94.75 88 CYS A C 1
ATOM 669 O O . CYS A 1 88 ? 12.570 -0.919 -20.107 1.00 94.75 88 CYS A O 1
ATOM 671 N N . HIS A 1 89 ? 13.693 0.975 -20.577 1.00 95.62 89 HIS A N 1
ATOM 672 C CA . HIS A 1 89 ? 12.898 1.379 -21.729 1.00 95.62 89 HIS A CA 1
ATOM 673 C C . HIS A 1 89 ? 13.797 1.521 -22.955 1.00 95.62 89 HIS A C 1
ATOM 675 O O . HIS A 1 89 ? 14.722 2.337 -22.962 1.00 95.62 89 HIS A O 1
ATOM 681 N N . ASN A 1 90 ? 13.497 0.738 -23.989 1.00 95.44 90 ASN A N 1
ATOM 682 C CA . ASN A 1 90 ? 14.207 0.791 -25.257 1.00 95.44 90 ASN A CA 1
ATOM 683 C C . ASN A 1 90 ? 13.780 2.025 -26.059 1.00 95.44 90 ASN A C 1
ATOM 685 O O . ASN A 1 90 ? 12.584 2.311 -26.160 1.00 95.44 90 ASN A O 1
ATOM 689 N N . LEU A 1 91 ? 14.741 2.743 -26.629 1.00 95.44 91 LEU A N 1
ATOM 690 C CA . LEU A 1 91 ? 14.528 3.941 -27.433 1.00 95.44 91 LEU A CA 1
ATOM 691 C C . LEU A 1 91 ? 15.305 3.810 -28.752 1.00 95.44 91 LEU A C 1
ATOM 693 O O . LEU A 1 91 ? 16.320 3.134 -28.803 1.00 95.44 91 LEU A O 1
ATOM 697 N N . PRO A 1 92 ? 14.909 4.501 -29.828 1.00 93.62 92 PRO A N 1
ATOM 698 C CA . PRO A 1 92 ? 15.687 4.465 -31.063 1.00 93.62 92 PRO A CA 1
ATOM 699 C C . PRO A 1 92 ? 17.132 4.963 -30.860 1.00 93.62 92 PRO A C 1
ATOM 701 O O . PRO A 1 92 ? 17.373 6.157 -30.665 1.00 93.62 92 PRO A O 1
ATOM 704 N N . GLY A 1 93 ? 18.100 4.053 -30.955 1.00 90.31 93 GLY A N 1
ATOM 705 C CA . GLY A 1 93 ? 19.537 4.281 -30.826 1.00 90.31 93 GLY A CA 1
ATOM 706 C C . GLY A 1 93 ? 20.068 4.335 -29.396 1.00 90.31 93 GLY A C 1
ATOM 707 O O . GLY A 1 93 ? 21.240 4.684 -29.215 1.00 90.31 93 GLY A O 1
ATOM 708 N N . ALA A 1 94 ? 19.232 4.070 -28.391 1.00 94.38 94 ALA A N 1
ATOM 709 C CA . ALA A 1 94 ? 19.606 4.153 -26.984 1.00 94.38 94 ALA A CA 1
ATOM 710 C C . ALA A 1 94 ? 18.604 3.428 -26.071 1.00 94.38 94 ALA A C 1
ATOM 712 O O . ALA A 1 94 ? 17.541 2.989 -26.471 1.00 94.38 94 ALA A O 1
ATOM 713 N N . TYR A 1 95 ? 18.861 3.460 -24.770 1.00 94.81 95 TYR A N 1
ATOM 714 C CA . TYR A 1 95 ? 17.891 3.063 -23.757 1.00 94.81 95 TYR A CA 1
ATOM 715 C C . TYR A 1 95 ? 17.868 4.088 -22.631 1.00 94.81 95 TYR A C 1
ATOM 717 O O . TYR A 1 95 ? 18.820 4.851 -22.435 1.00 94.81 95 TYR A O 1
ATOM 725 N N . ARG A 1 96 ? 16.786 4.082 -21.857 1.00 93.19 96 ARG A N 1
ATOM 726 C CA . ARG A 1 96 ? 16.712 4.795 -20.580 1.00 93.19 96 ARG A CA 1
ATOM 727 C C . ARG A 1 96 ? 16.323 3.844 -19.457 1.00 93.19 96 ARG A C 1
ATOM 729 O O . ARG A 1 96 ? 15.658 2.836 -19.687 1.00 93.19 96 ARG A O 1
ATOM 736 N N . CYS A 1 97 ? 16.746 4.185 -18.250 1.00 92.88 97 CYS A N 1
ATOM 737 C CA . CYS A 1 97 ? 16.432 3.441 -17.042 1.00 92.88 97 CYS A CA 1
ATOM 738 C C . CYS A 1 97 ? 15.636 4.354 -16.121 1.00 92.88 97 CYS A C 1
ATOM 740 O O . CYS A 1 97 ? 16.169 5.361 -15.655 1.00 92.88 97 CYS A O 1
ATOM 742 N N . ASP A 1 98 ? 14.386 3.994 -15.864 1.00 93.25 98 ASP A N 1
ATOM 743 C CA . ASP A 1 98 ? 13.508 4.744 -14.973 1.00 93.25 98 ASP A CA 1
ATOM 744 C C . ASP A 1 98 ? 13.387 3.988 -13.645 1.00 93.25 98 ASP A C 1
ATOM 746 O O . ASP A 1 98 ? 13.443 2.757 -13.615 1.00 93.25 98 ASP A O 1
ATOM 750 N N . CYS A 1 99 ? 13.249 4.694 -12.525 1.00 94.56 99 CYS A N 1
ATOM 751 C CA . CYS A 1 99 ? 12.961 4.027 -11.257 1.00 94.56 99 CYS A CA 1
ATOM 752 C C . CYS A 1 99 ? 11.588 3.346 -11.316 1.00 94.56 99 CYS A C 1
ATOM 754 O O . CYS A 1 99 ? 10.665 3.841 -11.967 1.00 94.56 99 CYS A O 1
ATOM 756 N N . LYS A 1 100 ? 11.447 2.200 -10.638 1.00 93.56 100 LYS A N 1
ATOM 757 C CA . LYS A 1 100 ? 10.134 1.574 -10.433 1.00 93.56 100 LYS A CA 1
ATOM 758 C C . LYS A 1 100 ? 9.164 2.571 -9.784 1.00 93.56 100 LYS A C 1
ATOM 760 O O . LYS A 1 100 ? 9.577 3.497 -9.089 1.00 93.56 100 LYS A O 1
ATOM 765 N N . MET A 1 101 ? 7.866 2.355 -9.997 1.00 92.75 101 MET A N 1
ATOM 766 C CA . MET A 1 101 ? 6.820 3.139 -9.331 1.00 92.75 101 MET A CA 1
ATOM 767 C C . MET A 1 101 ? 7.031 3.135 -7.810 1.00 92.75 101 MET A C 1
ATOM 769 O O . MET A 1 101 ? 7.371 2.092 -7.254 1.00 92.75 101 MET A O 1
ATOM 773 N N . GLY A 1 102 ? 6.861 4.297 -7.171 1.00 93.75 102 GLY A N 1
ATOM 774 C CA . GLY A 1 102 ? 7.128 4.488 -5.738 1.00 93.75 102 GLY A CA 1
ATOM 775 C C . GLY A 1 102 ? 8.594 4.771 -5.388 1.00 93.75 102 GLY A C 1
ATOM 776 O O . GLY A 1 102 ? 8.916 4.959 -4.224 1.00 93.75 102 GLY A O 1
ATOM 777 N N . TYR A 1 103 ? 9.494 4.849 -6.374 1.00 94.81 103 TYR A N 1
ATOM 778 C CA . TYR A 1 103 ? 10.906 5.167 -6.156 1.00 94.81 103 TYR A CA 1
ATOM 779 C C . TYR A 1 103 ? 11.316 6.438 -6.894 1.00 94.81 103 TYR A C 1
ATOM 781 O O . TYR A 1 103 ? 10.828 6.740 -7.985 1.00 94.81 103 TYR A O 1
ATOM 789 N N . GLN A 1 104 ? 12.283 7.153 -6.327 1.00 92.94 104 GLN A N 1
ATOM 790 C CA . GLN A 1 104 ? 12.902 8.324 -6.936 1.00 92.94 104 GLN A CA 1
ATOM 791 C C . GLN A 1 104 ? 14.402 8.113 -7.132 1.00 92.94 104 GLN A C 1
ATOM 793 O O . GLN A 1 104 ? 15.063 7.435 -6.344 1.00 92.94 104 GLN A O 1
ATOM 798 N N . TYR A 1 105 ? 14.947 8.704 -8.195 1.00 91.62 105 TYR A N 1
ATOM 799 C CA . TYR A 1 105 ? 16.376 8.630 -8.470 1.00 91.62 105 TYR A CA 1
ATOM 800 C C . TYR A 1 105 ? 17.136 9.583 -7.547 1.00 91.62 105 TYR A C 1
ATOM 802 O O . TYR A 1 105 ? 16.974 10.802 -7.638 1.00 91.62 105 TYR A O 1
ATOM 810 N N . ASP A 1 106 ? 17.989 9.035 -6.688 1.00 90.56 106 ASP A N 1
ATOM 811 C CA . ASP A 1 106 ? 18.889 9.826 -5.863 1.00 90.56 106 ASP A CA 1
ATOM 812 C C . ASP A 1 106 ? 20.217 10.058 -6.594 1.00 90.56 106 ASP A C 1
ATOM 814 O O . ASP A 1 106 ? 20.958 9.129 -6.921 1.00 90.56 106 ASP A O 1
ATOM 818 N N . SER A 1 107 ? 20.538 11.326 -6.852 1.00 88.38 107 SER A N 1
ATOM 819 C CA . SER A 1 107 ? 21.741 11.696 -7.606 1.00 88.38 107 SER A CA 1
ATOM 820 C C . SER A 1 107 ? 23.036 11.469 -6.821 1.00 88.38 107 SER A C 1
ATOM 822 O O . SER A 1 107 ? 24.090 11.284 -7.436 1.00 88.38 107 SER A O 1
ATOM 824 N N . PHE A 1 108 ? 22.962 11.449 -5.485 1.00 88.44 108 PHE A N 1
ATOM 825 C CA . PHE A 1 108 ? 24.116 11.244 -4.617 1.00 88.44 108 PHE A CA 1
ATOM 826 C C . PHE A 1 108 ? 24.538 9.772 -4.575 1.00 88.44 108 PHE A C 1
ATOM 828 O O . PHE A 1 108 ? 25.675 9.446 -4.921 1.00 88.44 108 PHE A O 1
ATOM 835 N N . SER A 1 109 ? 23.618 8.875 -4.216 1.00 87.06 109 SER A N 1
ATOM 836 C CA . SER A 1 109 ? 23.857 7.424 -4.205 1.00 87.06 109 SER A CA 1
ATOM 837 C C . SER A 1 109 ? 23.827 6.788 -5.599 1.00 87.06 109 SER A C 1
ATOM 839 O O . SER A 1 109 ? 24.341 5.684 -5.771 1.00 87.06 109 SER A O 1
ATOM 841 N N . ARG A 1 110 ? 23.297 7.495 -6.610 1.00 84.19 110 ARG A N 1
ATOM 842 C CA . ARG A 1 110 ? 23.095 7.012 -7.990 1.00 84.19 110 ARG A CA 1
ATOM 843 C C . ARG A 1 110 ? 22.207 5.767 -8.065 1.00 84.19 110 ARG A C 1
ATOM 845 O O . ARG A 1 110 ? 22.365 4.946 -8.969 1.00 84.19 110 ARG A O 1
ATOM 852 N N . THR A 1 111 ? 21.279 5.624 -7.125 1.00 87.69 111 THR A N 1
ATOM 853 C CA . THR A 1 111 ? 20.329 4.511 -7.059 1.00 87.69 111 THR A CA 1
ATOM 854 C C . THR A 1 111 ? 18.898 5.022 -6.922 1.00 87.69 111 THR A C 1
ATOM 856 O O . THR A 1 111 ? 18.647 6.203 -6.678 1.00 87.69 111 THR A O 1
ATOM 859 N N . CYS A 1 112 ? 17.939 4.124 -7.137 1.00 93.06 112 CYS A N 1
ATOM 860 C CA . CYS A 1 112 ? 16.540 4.406 -6.857 1.00 93.06 112 CYS A CA 1
ATOM 861 C C . CYS A 1 112 ? 16.274 4.159 -5.377 1.00 93.06 112 CYS A C 1
ATOM 863 O O . CYS A 1 112 ? 16.444 3.038 -4.896 1.00 93.06 112 CYS A O 1
ATOM 865 N N . ILE A 1 113 ? 15.854 5.204 -4.674 1.00 92.75 113 ILE A N 1
ATOM 866 C CA . ILE A 1 113 ? 15.455 5.125 -3.274 1.00 92.75 113 ILE A CA 1
ATOM 867 C C . ILE A 1 113 ? 13.943 5.208 -3.169 1.00 92.75 113 ILE A C 1
ATOM 869 O O . ILE A 1 113 ? 13.278 5.847 -3.986 1.00 92.75 113 ILE A O 1
ATOM 873 N N . ASP A 1 114 ? 13.422 4.519 -2.170 1.00 95.56 114 ASP A N 1
ATOM 874 C CA . ASP A 1 114 ? 12.005 4.499 -1.861 1.00 95.56 114 ASP A CA 1
ATOM 875 C C . ASP A 1 114 ? 11.495 5.911 -1.537 1.00 95.56 114 ASP A C 1
ATOM 877 O O . ASP A 1 114 ? 12.163 6.680 -0.834 1.00 95.56 114 ASP A O 1
ATOM 881 N N . ILE A 1 115 ? 10.338 6.277 -2.084 1.00 95.81 115 ILE A N 1
ATOM 882 C CA . ILE A 1 115 ? 9.682 7.542 -1.765 1.00 95.81 115 ILE A CA 1
ATOM 883 C C . ILE A 1 115 ? 8.914 7.325 -0.475 1.00 95.81 115 ILE A C 1
ATOM 885 O O . ILE A 1 115 ? 7.942 6.592 -0.468 1.00 95.81 115 ILE A O 1
ATOM 889 N N . ASN A 1 116 ? 9.289 8.025 0.594 1.00 96.81 116 ASN A N 1
ATOM 890 C CA . ASN A 1 116 ? 8.514 7.948 1.824 1.00 96.81 116 ASN A CA 1
ATOM 891 C C . ASN A 1 116 ? 7.237 8.790 1.715 1.00 96.81 116 ASN A C 1
ATOM 893 O O . ASN A 1 116 ? 7.259 9.996 1.990 1.00 96.81 116 ASN A O 1
ATOM 897 N N . GLU A 1 117 ? 6.121 8.185 1.302 1.00 96.44 117 GLU A N 1
ATOM 898 C CA . GLU A 1 117 ? 4.883 8.936 1.095 1.00 96.44 117 GLU A CA 1
ATOM 899 C C . GLU A 1 117 ? 4.303 9.441 2.421 1.00 96.44 117 GLU A C 1
ATOM 901 O O . GLU A 1 117 ? 3.807 10.568 2.473 1.00 96.44 117 GLU A O 1
ATOM 906 N N . CYS A 1 118 ? 4.442 8.677 3.511 1.00 96.50 118 CYS A N 1
ATOM 907 C CA . CYS A 1 118 ? 3.988 9.086 4.844 1.00 96.50 118 CYS A CA 1
ATOM 908 C C . CYS A 1 118 ? 4.694 10.354 5.349 1.00 96.50 118 CYS A C 1
ATOM 910 O O . CYS A 1 118 ? 4.079 11.178 6.028 1.00 96.50 118 CYS A O 1
ATOM 912 N N . TRP A 1 119 ? 5.976 10.525 5.011 1.00 96.44 119 TRP A N 1
ATOM 913 C CA . TRP A 1 119 ? 6.746 11.724 5.345 1.00 96.44 119 TRP A CA 1
ATOM 914 C C . TRP A 1 119 ? 6.434 12.893 4.409 1.00 96.44 119 TRP A C 1
ATOM 916 O O . TRP A 1 119 ? 6.357 14.040 4.847 1.00 96.44 119 TRP A O 1
ATOM 926 N N . ASN A 1 120 ? 6.256 12.611 3.118 1.00 95.25 120 ASN A N 1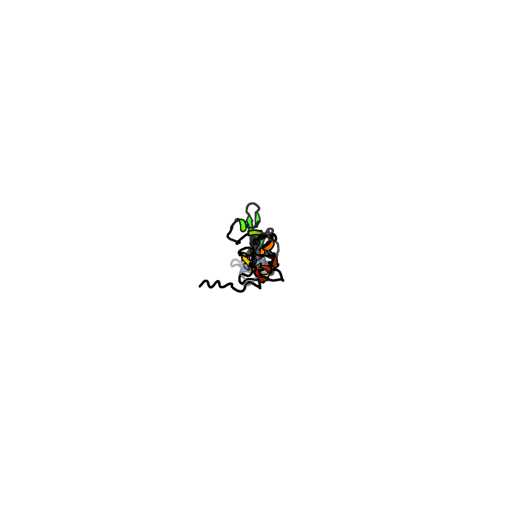
ATOM 927 C CA . ASN A 1 120 ? 6.021 13.639 2.106 1.00 95.25 120 ASN A CA 1
ATOM 928 C C . ASN A 1 120 ? 4.598 14.217 2.164 1.00 95.25 120 ASN A C 1
ATOM 930 O O . ASN A 1 120 ? 4.404 15.390 1.845 1.00 95.25 120 ASN A O 1
ATOM 934 N N . TYR A 1 121 ? 3.616 13.418 2.591 1.00 94.12 121 TYR A N 1
ATOM 935 C CA . TYR A 1 121 ? 2.196 13.785 2.640 1.00 94.12 121 TYR A CA 1
ATOM 936 C C . TYR A 1 121 ? 1.564 13.465 4.012 1.00 94.12 121 TYR A C 1
ATOM 938 O O . TYR A 1 121 ? 0.601 12.690 4.102 1.00 94.12 121 TYR A O 1
ATOM 946 N N . PRO A 1 122 ? 2.075 14.057 5.107 1.00 92.25 122 PRO A N 1
ATOM 947 C CA . PRO A 1 122 ? 1.645 13.719 6.458 1.00 92.25 122 PRO A CA 1
ATOM 948 C C . PRO A 1 122 ? 0.165 14.065 6.672 1.00 92.25 122 PRO A C 1
ATOM 950 O O . PRO A 1 122 ? -0.270 15.186 6.404 1.00 92.25 122 PRO A O 1
ATOM 953 N N . GLY A 1 123 ? -0.615 13.089 7.147 1.00 87.81 123 GLY A N 1
ATOM 954 C CA . GLY A 1 123 ? -2.047 13.242 7.438 1.00 87.81 123 GLY A CA 1
ATOM 955 C C . GLY A 1 123 ? -2.965 13.376 6.215 1.00 87.81 123 GLY A C 1
ATOM 956 O O . GLY A 1 123 ? -4.152 13.630 6.385 1.00 87.81 123 GLY A O 1
ATOM 957 N N . GLN A 1 124 ? -2.444 13.226 4.992 1.00 92.88 124 GLN A N 1
ATOM 958 C CA . GLN A 1 124 ? -3.239 13.335 3.756 1.00 92.88 124 GLN A CA 1
ATOM 959 C C . GLN A 1 124 ? -3.530 11.978 3.104 1.00 92.88 124 GLN A C 1
ATOM 961 O O . GLN A 1 124 ? -4.457 11.862 2.305 1.00 92.88 124 GLN A O 1
ATOM 966 N N . LEU A 1 125 ? -2.724 10.958 3.408 1.00 93.81 125 LEU A N 1
ATOM 967 C CA . LEU A 1 125 ? -2.811 9.644 2.765 1.00 93.81 125 LEU A CA 1
ATOM 968 C C . LEU A 1 125 ? -3.761 8.684 3.477 1.00 93.81 125 LEU A C 1
ATOM 970 O O . LEU A 1 125 ? -4.518 7.980 2.814 1.00 93.81 125 LEU A O 1
ATOM 974 N N . CYS A 1 126 ? -3.700 8.668 4.808 1.00 95.81 126 CYS A N 1
ATOM 975 C CA . CYS A 1 126 ? -4.398 7.726 5.674 1.00 95.81 126 CYS A CA 1
ATOM 976 C C . CYS A 1 126 ? -5.206 8.492 6.720 1.00 95.81 126 CYS A C 1
ATOM 978 O O . CYS A 1 126 ? -4.742 9.522 7.212 1.00 95.81 126 CYS A O 1
ATOM 980 N N . GLN A 1 127 ? -6.375 7.970 7.099 1.00 95.06 127 GLN A N 1
ATOM 981 C CA . GLN A 1 127 ? -7.209 8.590 8.131 1.00 95.06 127 GLN A CA 1
ATOM 982 C C . GLN A 1 127 ? -6.577 8.508 9.530 1.00 95.06 127 GLN A C 1
ATOM 984 O O . GLN A 1 127 ? -6.651 9.475 10.284 1.00 95.06 127 GLN A O 1
ATOM 989 N N . HIS A 1 128 ? -5.973 7.367 9.884 1.00 94.56 128 HIS A N 1
ATOM 990 C CA . HIS A 1 128 ? -5.336 7.147 11.189 1.00 94.56 128 HIS A CA 1
ATOM 991 C C . HIS A 1 128 ? -3.808 7.046 11.052 1.00 94.56 128 HIS A C 1
ATOM 993 O O . HIS A 1 128 ? -3.116 8.057 11.155 1.00 94.56 128 HIS A O 1
ATOM 999 N N . SER A 1 129 ? -3.275 5.850 10.798 1.00 95.88 129 SER A N 1
ATOM 1000 C CA . SER A 1 129 ? -1.831 5.595 10.756 1.00 95.88 129 SER A CA 1
ATOM 1001 C C . SER A 1 129 ? -1.348 5.331 9.331 1.00 95.88 129 SER A C 1
ATOM 1003 O O . SER A 1 129 ? -2.049 4.702 8.541 1.00 95.88 129 SER A O 1
ATOM 1005 N N . CYS A 1 130 ? -0.141 5.806 9.013 1.00 97.19 130 CYS A N 1
ATOM 1006 C CA . CYS A 1 130 ? 0.545 5.577 7.741 1.00 97.19 130 CYS A CA 1
ATOM 1007 C C . CYS A 1 130 ? 1.884 4.888 8.002 1.00 97.19 130 CYS A C 1
ATOM 1009 O O . CYS A 1 130 ? 2.692 5.381 8.792 1.00 97.19 130 CYS A O 1
ATOM 1011 N N . GLU A 1 131 ? 2.122 3.776 7.318 1.00 96.62 131 GLU A N 1
ATOM 1012 C CA . GLU A 1 131 ? 3.358 3.005 7.378 1.00 96.62 131 GLU A CA 1
ATOM 1013 C C . GLU A 1 131 ? 3.990 2.961 5.989 1.00 96.62 131 GLU A C 1
ATOM 1015 O O . GLU A 1 131 ? 3.380 2.503 5.025 1.00 96.62 131 GLU A O 1
ATOM 1020 N N . ASN A 1 132 ? 5.221 3.456 5.882 1.00 96.94 132 ASN A N 1
ATOM 1021 C CA . ASN A 1 132 ? 5.950 3.453 4.623 1.00 96.94 132 ASN A CA 1
ATOM 1022 C C . ASN A 1 132 ? 6.454 2.043 4.288 1.00 96.94 132 ASN A C 1
ATOM 1024 O O . ASN A 1 132 ? 7.007 1.360 5.154 1.00 96.94 132 ASN A O 1
ATOM 1028 N N . THR A 1 133 ? 6.321 1.624 3.033 1.00 96.06 133 THR A N 1
ATOM 1029 C CA . THR A 1 133 ? 6.724 0.294 2.556 1.00 96.06 133 THR A CA 1
ATOM 1030 C C . THR A 1 133 ? 7.539 0.409 1.264 1.00 96.06 133 THR A C 1
ATOM 1032 O O . THR A 1 133 ? 7.380 1.368 0.529 1.00 96.06 133 THR A O 1
ATOM 1035 N N . PRO A 1 134 ? 8.409 -0.552 0.916 1.00 94.31 134 PRO A N 1
ATOM 1036 C CA . PRO A 1 134 ? 9.157 -0.458 -0.337 1.00 94.31 134 PRO A CA 1
ATOM 1037 C C . PRO A 1 134 ? 8.236 -0.370 -1.574 1.00 94.31 134 PRO A C 1
ATOM 1039 O O . PRO A 1 134 ? 7.557 -1.337 -1.924 1.00 94.31 134 PRO A O 1
ATOM 1042 N N . GLY A 1 135 ? 8.242 0.783 -2.243 1.00 92.88 135 GLY A N 1
ATOM 1043 C CA . GLY A 1 135 ? 7.472 1.127 -3.435 1.00 92.88 135 GLY A CA 1
ATOM 1044 C C . GLY A 1 135 ? 6.052 1.640 -3.179 1.00 92.88 135 GLY A C 1
ATOM 1045 O O . GLY A 1 135 ? 5.322 1.842 -4.154 1.00 92.88 135 GLY A O 1
ATOM 1046 N N . SER A 1 136 ? 5.622 1.783 -1.919 1.00 95.06 136 SER A N 1
ATOM 1047 C CA . SER A 1 136 ? 4.276 2.258 -1.573 1.00 95.06 136 SER A CA 1
ATOM 1048 C C . SER A 1 136 ? 4.123 2.591 -0.081 1.00 95.06 136 SER A C 1
ATOM 1050 O O . SER A 1 136 ? 5.059 2.551 0.702 1.00 95.06 136 SER A O 1
ATOM 1052 N N . TYR A 1 137 ? 2.891 2.752 0.382 1.00 96.19 137 TYR A N 1
ATOM 1053 C CA . TYR A 1 137 ? 2.562 2.872 1.797 1.00 96.19 137 TYR A CA 1
ATOM 1054 C C . TYR A 1 137 ? 1.352 2.009 2.138 1.00 96.19 137 TYR A C 1
ATOM 1056 O O . TYR A 1 137 ? 0.551 1.634 1.280 1.00 96.19 137 TYR A O 1
ATOM 1064 N N . HIS A 1 138 ? 1.205 1.718 3.422 1.00 95.81 138 HIS A N 1
ATOM 1065 C CA . HIS A 1 138 ? 0.075 1.000 3.978 1.00 95.81 138 HIS A CA 1
ATOM 1066 C C . HIS A 1 138 ? -0.599 1.854 5.051 1.00 95.81 138 HIS A C 1
ATOM 1068 O O . HIS A 1 138 ? 0.060 2.377 5.952 1.00 95.81 138 HIS A O 1
ATOM 1074 N N . CYS A 1 139 ? -1.920 1.996 4.965 1.00 97.44 139 CYS A N 1
ATOM 1075 C CA . CYS A 1 139 ? -2.704 2.654 6.000 1.00 97.44 139 CYS A CA 1
ATOM 1076 C C . CYS A 1 139 ? -3.204 1.631 7.018 1.00 97.44 139 CYS A C 1
ATOM 1078 O O . CYS A 1 139 ? -3.736 0.585 6.651 1.00 97.44 139 CYS A O 1
ATOM 1080 N N . SER A 1 140 ? -3.087 1.953 8.302 1.00 96.50 140 SER A N 1
ATOM 1081 C CA . SER A 1 140 ? -3.611 1.135 9.395 1.00 96.50 140 SER A CA 1
ATOM 1082 C C . SER A 1 140 ? -4.575 1.943 10.265 1.00 96.50 140 SER A C 1
ATOM 1084 O O . SER A 1 140 ? -4.462 3.164 10.404 1.00 96.50 140 SER A O 1
ATOM 1086 N N . CYS A 1 141 ? -5.572 1.258 10.825 1.00 97.12 141 CYS A N 1
ATOM 1087 C CA . CYS A 1 141 ? -6.589 1.859 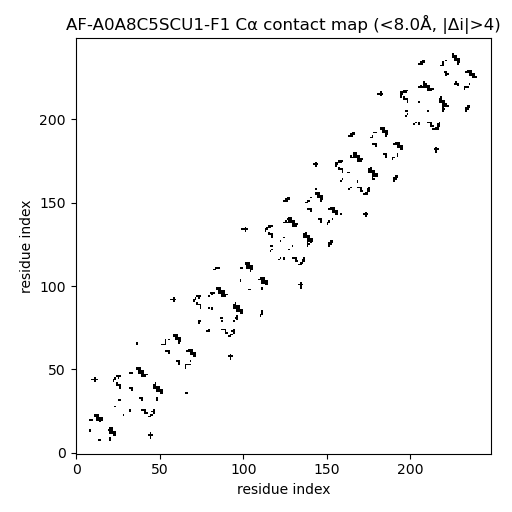11.678 1.00 97.12 141 CYS A CA 1
ATOM 1088 C C . CYS A 1 141 ? -6.317 1.539 13.150 1.00 97.12 141 CYS A C 1
ATOM 1090 O O . CYS A 1 141 ? -5.871 0.442 13.482 1.00 97.12 141 CYS A O 1
ATOM 1092 N N . SER A 1 142 ? -6.595 2.497 14.037 1.00 96.19 142 SER A N 1
ATOM 1093 C CA . SER A 1 142 ? -6.602 2.280 15.486 1.00 96.19 142 SER A CA 1
ATOM 1094 C C . SER A 1 142 ? -7.594 1.185 15.903 1.00 96.19 142 SER A C 1
ATOM 1096 O O . SER A 1 142 ? -8.529 0.868 15.169 1.00 96.19 142 SER A O 1
ATOM 1098 N N . SER A 1 143 ? -7.409 0.627 17.102 1.00 95.38 143 SER A N 1
ATOM 1099 C CA . SER A 1 143 ? -8.339 -0.344 17.695 1.00 95.38 143 SER A CA 1
ATOM 1100 C C . SER A 1 143 ? -9.783 0.172 17.692 1.00 95.38 143 SER A C 1
ATOM 1102 O O . SER A 1 143 ? -9.998 1.361 17.918 1.00 95.38 143 SER A O 1
ATOM 1104 N N . GLY A 1 144 ? -10.747 -0.719 17.439 1.00 95.25 144 GLY A N 1
ATOM 1105 C CA . GLY A 1 144 ? -12.165 -0.363 17.266 1.00 95.25 144 GLY A CA 1
ATOM 1106 C C . GLY A 1 144 ? -12.536 0.056 15.838 1.00 95.25 144 GLY A C 1
ATOM 1107 O O . GLY A 1 144 ? -13.693 0.331 15.550 1.00 95.25 144 GLY A O 1
ATOM 1108 N N . PHE A 1 145 ? -11.573 0.076 14.910 1.00 97.62 145 PHE A N 1
ATOM 1109 C CA . PHE A 1 145 ? -11.809 0.425 13.511 1.00 97.62 145 PHE A CA 1
ATOM 1110 C C . PHE A 1 145 ? -11.257 -0.632 12.560 1.00 97.62 145 PHE A C 1
ATOM 1112 O O . PHE A 1 145 ? -10.269 -1.312 12.843 1.00 97.62 145 PHE A O 1
ATOM 1119 N N . ARG A 1 146 ? -11.865 -0.718 11.379 1.00 96.12 146 ARG A N 1
ATOM 1120 C CA . ARG A 1 146 ? -11.399 -1.537 10.259 1.00 96.12 146 ARG A CA 1
ATOM 1121 C C . ARG A 1 146 ? -11.073 -0.660 9.060 1.00 96.12 146 ARG A C 1
ATOM 1123 O O . ARG A 1 146 ? -11.724 0.358 8.831 1.00 96.12 146 ARG A O 1
ATOM 1130 N N . LEU A 1 147 ? -10.079 -1.075 8.281 1.00 96.88 147 LEU A N 1
ATOM 1131 C CA . LEU A 1 147 ? -9.722 -0.380 7.049 1.00 96.88 147 LEU A CA 1
ATOM 1132 C C . LEU A 1 147 ? -10.844 -0.551 6.017 1.00 96.88 147 LEU A C 1
ATOM 1134 O O . LEU A 1 147 ? -11.291 -1.670 5.752 1.00 96.88 147 LEU A O 1
ATOM 1138 N N . ALA A 1 148 ? -11.303 0.565 5.460 1.00 96.19 148 ALA A N 1
ATOM 1139 C CA . ALA A 1 148 ? -12.310 0.603 4.413 1.00 96.19 148 ALA A CA 1
ATOM 1140 C C . ALA A 1 148 ? -11.769 0.010 3.101 1.00 96.19 148 ALA A C 1
ATOM 1142 O O . ALA A 1 148 ? -10.565 -0.182 2.917 1.00 96.19 148 ALA A O 1
ATOM 1143 N N . TYR A 1 149 ? -12.668 -0.255 2.150 1.00 95.19 149 TYR A N 1
ATOM 1144 C CA . TYR A 1 149 ? -12.308 -0.864 0.862 1.00 95.19 149 TYR A CA 1
ATOM 1145 C C . TYR A 1 149 ? -11.343 -0.010 0.021 1.00 95.19 149 TYR A C 1
ATOM 1147 O O . TYR A 1 149 ? -10.601 -0.538 -0.804 1.00 95.19 149 TYR A O 1
ATOM 1155 N N . ASP A 1 150 ? -11.329 1.306 0.230 1.00 94.44 150 ASP A N 1
ATOM 1156 C CA . ASP A 1 150 ? -10.397 2.208 -0.447 1.00 94.44 150 ASP A CA 1
ATOM 1157 C C . ASP A 1 150 ? -8.962 2.153 0.098 1.00 94.44 150 ASP A C 1
ATOM 1159 O O . ASP A 1 150 ? -8.070 2.790 -0.465 1.00 94.44 150 ASP A O 1
ATOM 1163 N N . GLY A 1 151 ? -8.737 1.401 1.180 1.00 94.62 151 GLY A N 1
ATOM 1164 C CA . GLY A 1 151 ? -7.434 1.237 1.807 1.00 94.62 151 GLY A CA 1
ATOM 1165 C C . GLY A 1 151 ? -6.921 2.483 2.531 1.00 94.62 151 GLY A C 1
ATOM 1166 O O . GLY A 1 151 ? -5.730 2.536 2.822 1.00 94.62 151 GLY A O 1
ATOM 1167 N N . LYS A 1 152 ? -7.767 3.490 2.798 1.00 95.06 152 LYS A N 1
ATOM 1168 C CA . LYS A 1 152 ? -7.354 4.782 3.383 1.00 95.06 152 LYS A CA 1
ATOM 1169 C C . LYS A 1 152 ? -8.210 5.238 4.552 1.00 95.06 152 LYS A C 1
ATOM 1171 O O . LYS A 1 152 ? -7.672 5.810 5.506 1.00 95.06 152 LYS A O 1
ATOM 1176 N N . HIS A 1 153 ? -9.518 5.020 4.468 1.00 94.75 153 HIS A N 1
ATOM 1177 C CA . HIS A 1 153 ? -10.449 5.405 5.520 1.00 94.75 153 HIS A CA 1
ATOM 1178 C C . HIS A 1 153 ? -10.631 4.286 6.538 1.00 94.75 153 HIS A C 1
ATOM 1180 O O . HIS A 1 153 ? -10.413 3.108 6.255 1.00 94.75 153 HIS A O 1
ATOM 1186 N N . CYS A 1 154 ? -11.027 4.676 7.741 1.00 96.88 154 CYS A N 1
ATOM 1187 C CA . CYS A 1 154 ? -11.267 3.782 8.855 1.00 96.88 154 CYS A CA 1
ATOM 1188 C C . CYS A 1 154 ? -12.746 3.832 9.217 1.00 96.88 154 CYS A C 1
ATOM 1190 O O . CYS A 1 154 ? -13.277 4.885 9.573 1.00 96.88 154 CYS A O 1
ATOM 1192 N N . GLU A 1 155 ? -13.393 2.679 9.113 1.00 96.75 155 GLU A N 1
ATOM 1193 C CA . GLU A 1 155 ? -14.786 2.488 9.486 1.00 96.75 155 GLU A CA 1
ATOM 1194 C C . GLU A 1 155 ? -14.861 1.927 10.898 1.00 96.75 155 GLU A C 1
ATOM 1196 O O . GLU A 1 155 ? -14.096 1.032 11.264 1.00 96.75 155 GLU A O 1
ATOM 1201 N N . ASP A 1 156 ? -15.789 2.466 11.678 1.00 97.81 156 ASP A N 1
ATOM 1202 C CA . ASP A 1 156 ? -16.105 1.982 13.014 1.00 97.81 156 ASP A CA 1
ATOM 1203 C C . ASP A 1 156 ? -16.541 0.512 12.964 1.00 97.81 156 ASP A C 1
ATOM 1205 O O . ASP A 1 156 ? -17.326 0.109 12.095 1.00 97.81 156 ASP A O 1
ATOM 1209 N N . VAL A 1 157 ? -15.989 -0.308 13.855 1.00 97.56 157 VAL A N 1
ATOM 1210 C CA . VAL A 1 157 ? -16.377 -1.711 13.984 1.00 97.56 157 VAL A CA 1
ATOM 1211 C C . VAL A 1 157 ? -17.517 -1.783 14.975 1.00 97.56 157 VAL A C 1
ATOM 1213 O O . VAL A 1 157 ? -17.342 -1.422 16.122 1.00 97.56 157 VAL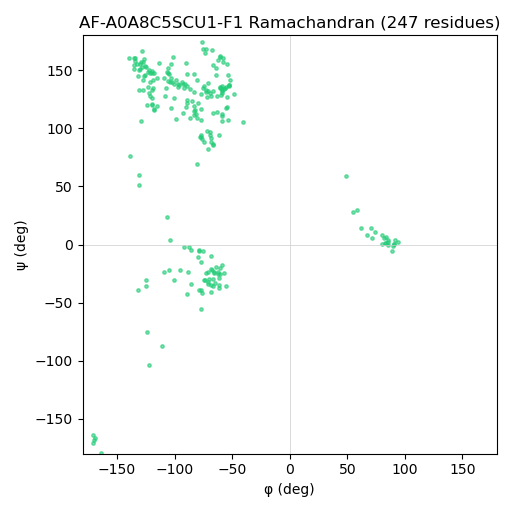 A O 1
ATOM 1216 N N . ASN A 1 158 ? -18.658 -2.322 14.556 1.00 97.12 158 ASN A N 1
ATOM 1217 C CA . ASN A 1 158 ? -19.753 -2.566 15.481 1.00 97.12 158 ASN A CA 1
ATOM 1218 C C . ASN A 1 158 ? -19.480 -3.817 16.323 1.00 97.12 158 ASN A C 1
ATOM 1220 O O . ASN A 1 158 ? -19.800 -4.936 15.911 1.00 97.12 158 ASN A O 1
ATOM 1224 N N . GLU A 1 159 ? -18.907 -3.659 17.516 1.00 96.88 159 GLU A N 1
ATOM 1225 C CA . GLU A 1 159 ? -18.618 -4.817 18.363 1.00 96.88 159 GLU A CA 1
ATOM 1226 C C . GLU A 1 159 ? -19.890 -5.495 18.893 1.00 96.88 159 GLU A C 1
ATOM 1228 O O . GLU A 1 159 ? -19.855 -6.690 19.207 1.00 96.88 159 GLU A O 1
ATOM 1233 N N . CYS A 1 160 ? -21.034 -4.795 18.921 1.00 96.38 160 CYS A N 1
ATOM 1234 C CA . CYS A 1 160 ? -22.313 -5.362 19.358 1.00 96.38 160 CYS A CA 1
ATOM 1235 C C . CYS A 1 160 ? -22.822 -6.497 18.458 1.00 96.38 160 CYS A C 1
ATOM 1237 O O . CYS A 1 160 ? -23.600 -7.327 18.930 1.00 96.38 160 CYS A O 1
ATOM 1239 N N . ASP A 1 161 ? -22.345 -6.609 17.214 1.00 96.19 161 ASP A N 1
ATOM 1240 C CA . ASP A 1 161 ? -22.686 -7.729 16.324 1.00 96.19 161 ASP A CA 1
ATOM 1241 C C . ASP A 1 161 ? -22.208 -9.082 16.885 1.00 96.19 161 ASP A C 1
ATOM 1243 O O . ASP A 1 161 ? -22.777 -10.134 16.586 1.00 96.19 161 ASP A O 1
ATOM 1247 N N . SER A 1 162 ? -21.193 -9.061 17.756 1.00 94.56 162 SER A N 1
ATOM 1248 C CA . SER A 1 162 ? -20.682 -10.245 18.456 1.00 94.56 162 SER A CA 1
ATOM 1249 C C . SER A 1 162 ? -21.406 -10.564 19.773 1.00 94.56 162 SER A C 1
ATOM 1251 O O . SER A 1 162 ? -21.107 -11.580 20.396 1.00 94.56 162 SER A O 1
ATOM 1253 N N . ASN A 1 163 ? -22.379 -9.740 20.183 1.00 94.00 163 ASN A N 1
ATOM 1254 C CA . ASN A 1 163 ? -23.057 -9.797 21.485 1.00 94.00 163 ASN A CA 1
ATOM 1255 C C . ASN A 1 163 ? -22.084 -9.903 22.686 1.00 94.00 163 ASN A C 1
ATOM 1257 O O . ASN A 1 163 ? -22.166 -10.859 23.460 1.00 94.00 163 ASN A O 1
ATOM 1261 N N . PRO A 1 164 ? -21.167 -8.933 22.874 1.00 93.38 164 PRO A N 1
ATOM 1262 C CA . PRO A 1 164 ? -20.162 -8.993 23.937 1.00 93.38 164 PRO A CA 1
ATOM 1263 C C . PRO A 1 164 ? -20.758 -8.740 25.334 1.00 93.38 164 PRO A C 1
ATOM 1265 O O . PRO A 1 164 ? -20.206 -9.177 26.342 1.00 93.38 164 PRO A O 1
ATOM 1268 N N . CYS A 1 165 ? -21.892 -8.039 25.409 1.00 95.19 165 CYS A N 1
ATOM 1269 C CA . CYS A 1 165 ? -22.541 -7.642 26.655 1.00 95.19 165 CYS A CA 1
ATOM 1270 C C . CYS A 1 165 ? -23.538 -8.692 27.158 1.00 95.19 165 CYS A C 1
ATOM 1272 O O . CYS A 1 165 ? -24.257 -9.311 26.377 1.00 95.19 165 CYS A O 1
ATOM 1274 N N . ASN A 1 166 ? -23.666 -8.824 28.482 1.00 95.00 166 ASN A N 1
ATOM 1275 C CA . ASN A 1 166 ? -24.660 -9.711 29.098 1.00 95.00 166 ASN A CA 1
ATOM 1276 C C . ASN A 1 166 ? -26.109 -9.243 28.855 1.00 95.00 166 ASN A C 1
ATOM 1278 O O . ASN A 1 166 ? -27.013 -10.065 28.710 1.00 95.00 166 ASN A O 1
ATOM 1282 N N . GLN A 1 167 ? -26.331 -7.924 28.834 1.00 94.38 167 GLN A N 1
ATOM 1283 C CA . GLN A 1 167 ? -27.650 -7.320 28.642 1.00 94.38 167 GLN A CA 1
ATOM 1284 C C . GLN A 1 167 ? -27.669 -6.390 27.424 1.00 94.38 167 GLN A C 1
ATOM 1286 O O . GLN A 1 167 ? -27.754 -6.876 26.302 1.00 94.38 167 GLN A O 1
ATOM 1291 N N . GLU A 1 168 ? -27.635 -5.073 27.615 1.00 96.25 168 GLU A N 1
ATOM 1292 C CA . GLU A 1 168 ? -27.747 -4.109 26.519 1.00 96.25 168 GLU A CA 1
ATOM 1293 C C . GLU A 1 168 ? -26.354 -3.717 26.016 1.00 96.25 168 GLU A C 1
ATOM 1295 O O . GLU A 1 168 ? -25.440 -3.501 26.812 1.00 96.25 168 GLU A O 1
ATOM 1300 N N . CYS A 1 169 ? -26.193 -3.630 24.695 1.00 97.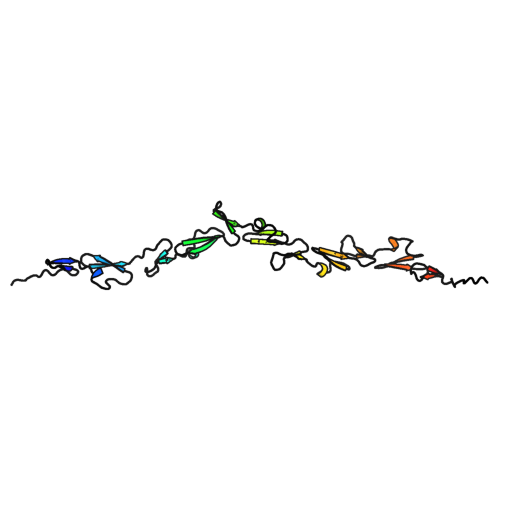50 169 CYS A N 1
ATOM 1301 C CA . CYS A 1 169 ? -24.966 -3.185 24.038 1.00 97.50 169 CYS A CA 1
ATOM 1302 C C . CYS A 1 169 ? -25.267 -1.943 23.206 1.00 97.50 169 CYS A C 1
ATOM 1304 O O . CYS A 1 169 ? -26.234 -1.934 22.442 1.00 97.50 169 CYS A O 1
ATOM 1306 N N . ALA A 1 170 ? -24.433 -0.918 23.336 1.00 96.88 170 ALA A N 1
ATOM 1307 C CA . ALA A 1 170 ? -24.440 0.228 22.446 1.00 96.88 170 ALA A CA 1
ATOM 1308 C C . ALA A 1 170 ? -23.090 0.348 21.750 1.00 96.88 170 ALA A C 1
ATOM 1310 O O . ALA A 1 170 ? -22.050 0.428 22.406 1.00 96.88 170 ALA A O 1
ATOM 1311 N N . ASN A 1 171 ? -23.135 0.400 20.424 1.00 97.06 171 ASN A N 1
ATOM 1312 C CA . ASN A 1 171 ? -21.971 0.714 19.620 1.00 97.06 171 ASN A CA 1
ATOM 1313 C C . ASN A 1 171 ? -21.646 2.206 19.746 1.00 97.06 171 ASN A C 1
ATOM 1315 O O . ASN A 1 171 ? -22.544 3.044 19.606 1.00 97.06 171 ASN A O 1
ATOM 1319 N N . ILE A 1 172 ? -20.387 2.539 20.009 1.00 96.06 172 ILE A N 1
ATOM 1320 C CA . ILE A 1 172 ? -19.906 3.918 20.115 1.00 96.06 172 ILE A CA 1
ATOM 1321 C C . ILE A 1 172 ? -18.716 4.112 19.176 1.00 96.06 172 ILE A C 1
ATOM 1323 O O . ILE A 1 172 ? -18.061 3.171 18.771 1.00 96.06 172 ILE A O 1
ATOM 1327 N N . TYR A 1 173 ? -18.401 5.350 18.810 1.00 95.69 173 TYR A N 1
ATOM 1328 C CA . TYR A 1 173 ? -17.295 5.575 17.880 1.00 95.69 173 TYR A CA 1
ATOM 1329 C C . TYR A 1 173 ? -15.950 5.117 18.484 1.00 95.69 173 TYR A C 1
ATOM 1331 O O . TYR A 1 173 ? -15.464 5.712 19.449 1.00 95.69 173 TYR A O 1
ATOM 1339 N N . GLY A 1 174 ? -15.357 4.083 17.891 1.00 95.00 174 GLY A N 1
ATOM 1340 C CA . GLY A 1 174 ? -14.100 3.442 18.262 1.00 95.00 174 GLY A CA 1
ATOM 1341 C C . GLY A 1 174 ? -14.195 2.396 19.371 1.00 95.00 174 GLY A C 1
ATOM 1342 O O . GLY A 1 174 ? -13.143 1.962 19.849 1.00 95.00 174 GLY A O 1
ATOM 1343 N N . SER A 1 175 ? -15.397 2.042 19.839 1.00 95.62 175 SER A N 1
ATOM 1344 C CA . SER A 1 175 ? -15.592 1.023 20.875 1.00 95.62 175 SER A CA 1
ATOM 1345 C C . SER A 1 175 ? -17.074 0.657 21.060 1.00 95.62 175 SER A C 1
ATOM 1347 O O . SER A 1 175 ? -17.957 1.055 20.319 1.00 95.62 175 SER A O 1
ATOM 1349 N N . TYR A 1 176 ? -17.395 0.006 22.170 1.00 96.44 176 TYR A N 1
ATOM 1350 C CA . TYR A 1 176 ? -18.759 -0.274 22.589 1.00 96.44 176 TYR A CA 1
ATOM 1351 C C . TYR A 1 176 ? -18.891 -0.070 24.090 1.00 96.44 176 TYR A C 1
ATOM 1353 O O . TYR A 1 176 ? -17.913 -0.074 24.842 1.00 96.44 176 TYR A O 1
ATOM 1361 N N . GLN A 1 177 ? -20.127 0.099 24.540 1.00 96.44 177 GLN A N 1
ATOM 1362 C CA . GLN A 1 177 ? -20.439 0.164 25.955 1.00 96.44 177 GLN A CA 1
ATOM 1363 C C . GLN A 1 177 ? -21.596 -0.771 26.289 1.00 96.44 177 GLN A C 1
ATOM 1365 O O . GLN A 1 177 ? -22.633 -0.778 25.622 1.00 96.44 177 GLN A O 1
ATOM 1370 N N . CYS A 1 178 ? -21.413 -1.548 27.354 1.00 97.25 178 CYS A N 1
ATOM 1371 C CA . CYS A 1 178 ? -22.463 -2.379 27.914 1.00 97.25 178 CYS A CA 1
ATOM 1372 C C . CYS A 1 178 ? -23.267 -1.602 28.955 1.00 97.25 178 CYS A C 1
ATOM 1374 O O . CYS A 1 178 ? -22.706 -0.928 29.825 1.00 97.25 178 CYS A O 1
ATOM 1376 N N . TYR A 1 179 ? -24.586 -1.754 28.900 1.00 95.94 179 TYR A N 1
ATOM 1377 C CA . TYR A 1 179 ? -25.510 -1.204 29.879 1.00 95.94 179 TYR A CA 1
ATOM 1378 C C . TYR A 1 179 ? -26.326 -2.314 30.529 1.00 95.94 179 TYR A C 1
ATOM 1380 O O . TYR A 1 179 ? -26.654 -3.342 29.928 1.00 95.94 179 TYR A O 1
ATOM 1388 N N . CYS A 1 180 ? -26.654 -2.082 31.793 1.00 96.19 180 CYS A N 1
ATOM 1389 C CA . CYS A 1 180 ? -27.483 -2.974 32.575 1.00 96.19 180 CYS A CA 1
ATOM 1390 C C . CYS A 1 180 ? -28.883 -2.389 32.704 1.00 96.19 180 CYS A C 1
ATOM 1392 O O . CYS A 1 180 ? -29.053 -1.187 32.919 1.00 96.19 180 CYS A O 1
ATOM 1394 N N . ARG A 1 181 ? -29.889 -3.257 32.603 1.00 95.50 181 ARG A N 1
ATOM 1395 C CA . ARG A 1 181 ? -31.277 -2.905 32.885 1.00 95.50 181 ARG A CA 1
ATOM 1396 C C . ARG A 1 181 ? -31.412 -2.455 34.337 1.00 95.50 181 ARG A C 1
ATOM 1398 O O . ARG A 1 181 ? -30.582 -2.760 35.195 1.00 95.50 181 ARG A O 1
ATOM 1405 N N . GLN A 1 182 ? -32.500 -1.752 34.622 1.00 94.19 182 GLN A N 1
ATOM 1406 C CA . GLN A 1 182 ? -32.825 -1.322 35.978 1.00 94.19 182 GLN A CA 1
ATOM 1407 C C . GLN A 1 182 ? -32.810 -2.508 36.965 1.00 94.19 182 GLN A C 1
ATOM 1409 O O . GLN A 1 182 ? -33.303 -3.585 36.635 1.00 94.19 182 GLN A O 1
ATOM 1414 N N . GLY A 1 183 ? -32.235 -2.301 38.156 1.00 92.19 183 GLY A N 1
ATOM 1415 C CA . GLY A 1 183 ? -32.036 -3.352 39.170 1.00 92.19 183 GLY A CA 1
ATOM 1416 C C . GLY A 1 183 ? -30.710 -4.115 39.048 1.00 92.19 183 GLY A C 1
ATOM 1417 O O . GLY A 1 183 ? -30.408 -4.959 39.880 1.00 92.19 183 GLY A O 1
ATOM 1418 N N . TYR A 1 184 ? -29.884 -3.800 38.046 1.00 95.62 184 TYR A N 1
ATOM 1419 C CA . TYR A 1 184 ? -28.567 -4.402 37.853 1.00 95.62 184 TYR A CA 1
ATOM 1420 C C . TYR A 1 184 ? -27.466 -3.339 37.831 1.00 95.62 184 TYR A C 1
ATOM 1422 O O . TYR A 1 184 ? -27.668 -2.210 37.388 1.00 95.62 184 TYR A O 1
ATOM 1430 N N . GLN A 1 185 ? -26.273 -3.726 38.271 1.00 94.38 185 GLN A N 1
ATOM 1431 C CA . GLN A 1 185 ? -25.055 -2.927 38.208 1.00 94.38 185 GLN A CA 1
ATOM 1432 C C . GLN A 1 185 ? -24.024 -3.590 37.292 1.00 94.38 185 GLN A C 1
ATOM 1434 O O . GLN A 1 185 ? -23.890 -4.818 37.268 1.00 94.38 185 GLN A O 1
ATOM 1439 N N . LEU A 1 186 ? -23.283 -2.772 36.545 1.00 95.75 186 LEU A N 1
ATOM 1440 C CA . LEU A 1 186 ? -22.208 -3.252 35.684 1.00 95.75 186 LEU A CA 1
ATOM 1441 C C . LEU A 1 186 ? -21.048 -3.763 36.550 1.00 95.75 186 LEU A C 1
ATOM 1443 O O . LEU A 1 186 ? -20.629 -3.102 37.500 1.00 95.75 186 LEU A O 1
ATOM 1447 N N . ALA A 1 187 ? -20.563 -4.964 36.255 1.00 94.38 187 ALA A N 1
ATOM 1448 C CA . ALA A 1 187 ? -19.433 -5.564 36.947 1.00 94.38 187 ALA A CA 1
ATOM 1449 C C . ALA A 1 187 ? -18.099 -4.929 36.512 1.00 94.38 187 ALA A C 1
ATOM 1451 O O . ALA A 1 187 ? -18.027 -4.218 35.515 1.00 94.38 187 ALA A O 1
ATOM 1452 N N . GLU A 1 188 ? -17.021 -5.222 37.248 1.00 94.62 188 GLU A N 1
ATOM 1453 C CA . GLU A 1 188 ? -15.669 -4.711 36.953 1.00 94.62 188 GLU A CA 1
ATOM 1454 C C . GLU A 1 188 ? -15.143 -5.128 35.573 1.00 94.62 188 GLU A C 1
ATOM 1456 O O . GLU A 1 188 ? -14.335 -4.418 34.982 1.00 94.62 188 GLU A O 1
ATOM 1461 N N . ASP A 1 189 ? -15.629 -6.250 35.032 1.00 93.56 189 ASP A N 1
ATOM 1462 C CA . ASP A 1 189 ? -15.300 -6.686 33.675 1.00 93.56 189 ASP A CA 1
ATOM 1463 C C . ASP A 1 189 ? -15.900 -5.778 32.590 1.00 93.56 189 ASP A C 1
ATOM 1465 O O . ASP A 1 189 ? -15.519 -5.912 31.436 1.00 93.56 189 ASP A O 1
ATOM 1469 N N . SER A 1 190 ? -16.799 -4.849 32.939 1.00 93.81 190 SER A N 1
ATOM 1470 C CA . SER A 1 190 ? -17.516 -3.948 32.024 1.00 93.81 190 SER A CA 1
ATOM 1471 C C . SER A 1 190 ? -18.414 -4.643 30.989 1.00 93.81 190 SER A C 1
ATOM 1473 O O . SER A 1 190 ? -18.884 -3.992 30.060 1.00 93.81 190 SER A O 1
ATOM 1475 N N . HIS A 1 191 ? -18.710 -5.933 31.175 1.00 93.88 191 HIS A N 1
ATOM 1476 C CA . HIS A 1 191 ? -19.539 -6.744 30.269 1.00 93.88 191 HIS A CA 1
ATOM 1477 C C . HIS A 1 191 ? -20.723 -7.397 30.979 1.00 93.88 191 HIS A C 1
ATOM 1479 O O . HIS A 1 191 ? -21.806 -7.555 30.405 1.00 93.88 191 HIS A O 1
ATOM 1485 N N . SER A 1 192 ? -20.515 -7.802 32.230 1.00 94.94 192 SER A N 1
ATOM 1486 C CA . SER A 1 192 ? -21.483 -8.558 33.007 1.00 94.94 192 SER A CA 1
ATOM 1487 C C . SER A 1 192 ? -22.354 -7.638 33.847 1.00 94.94 192 SER A C 1
ATOM 1489 O O . SER A 1 192 ? -21.874 -6.708 34.489 1.00 94.94 192 SER A O 1
ATOM 1491 N N . CYS A 1 193 ? -23.644 -7.952 33.916 1.00 96.12 193 CYS A N 1
ATOM 1492 C CA . CYS A 1 193 ? -24.586 -7.254 34.779 1.00 96.12 193 CYS A CA 1
ATOM 1493 C C . CYS A 1 193 ? -24.878 -8.106 36.008 1.00 96.12 193 CYS A C 1
ATOM 1495 O O . CYS A 1 193 ? -25.399 -9.217 35.897 1.00 96.12 193 CYS A O 1
ATOM 1497 N N . LYS A 1 194 ? -24.525 -7.587 37.183 1.00 94.75 194 LYS A N 1
ATOM 1498 C CA . LYS A 1 194 ? -24.798 -8.223 38.471 1.00 94.75 194 LYS A CA 1
ATOM 1499 C C . LYS A 1 194 ? -26.055 -7.624 39.068 1.00 94.75 194 LYS A C 1
ATOM 1501 O O . LYS A 1 194 ? -26.235 -6.413 39.050 1.00 94.75 194 LYS A O 1
ATOM 1506 N N . ASP A 1 195 ? -26.905 -8.495 39.578 1.00 95.50 195 ASP A N 1
ATOM 1507 C CA . ASP A 1 195 ? -28.088 -8.105 40.327 1.00 95.50 195 ASP A CA 1
ATOM 1508 C C . ASP A 1 195 ? -27.698 -7.222 41.521 1.00 95.50 195 ASP A C 1
ATOM 1510 O O . ASP A 1 195 ? -26.701 -7.499 42.201 1.00 95.50 195 ASP A O 1
ATOM 1514 N N . ILE A 1 196 ? -28.428 -6.129 41.732 1.00 94.00 196 ILE A N 1
ATOM 1515 C CA . ILE A 1 196 ? -28.220 -5.257 42.885 1.00 94.00 196 ILE A CA 1
ATOM 1516 C C . ILE A 1 196 ? -28.970 -5.877 44.052 1.00 94.00 196 ILE A C 1
ATOM 1518 O O . ILE A 1 196 ? -30.188 -5.893 44.042 1.00 94.00 196 ILE A O 1
ATOM 1522 N N . ASP A 1 197 ? -28.256 -6.315 45.088 1.00 92.38 197 ASP A N 1
ATOM 1523 C CA . ASP A 1 197 ? -28.912 -6.760 46.318 1.00 92.38 197 ASP A CA 1
ATOM 1524 C C . ASP A 1 197 ? -29.422 -5.545 47.105 1.00 92.38 197 ASP A C 1
ATOM 1526 O O . ASP A 1 197 ? -28.717 -4.981 47.954 1.00 92.38 197 ASP A O 1
ATOM 1530 N N . GLU A 1 198 ? -30.648 -5.104 46.811 1.00 91.56 198 GLU A N 1
ATOM 1531 C CA . GLU A 1 198 ? -31.220 -3.944 47.489 1.00 91.56 198 GLU A CA 1
ATOM 1532 C C . GLU A 1 198 ? -31.419 -4.233 48.979 1.00 91.56 198 GLU A C 1
ATOM 1534 O O . GLU A 1 198 ? -31.231 -3.342 49.815 1.00 91.56 198 GLU A O 1
ATOM 1539 N N . CYS A 1 199 ? -31.724 -5.487 49.333 1.00 89.56 199 CYS A N 1
ATOM 1540 C CA . CYS A 1 199 ? -31.885 -5.917 50.718 1.00 89.56 199 CYS A CA 1
ATOM 1541 C C . CYS A 1 199 ? -30.595 -5.738 51.535 1.00 89.56 199 CYS A C 1
ATOM 1543 O O . CYS A 1 199 ? -30.673 -5.355 52.706 1.00 89.56 199 CYS A O 1
ATOM 1545 N N . ALA A 1 200 ? -29.427 -5.979 50.931 1.00 88.75 200 ALA A N 1
ATOM 1546 C CA . ALA A 1 200 ? -28.124 -5.740 51.548 1.00 88.75 200 ALA A CA 1
ATOM 1547 C C . ALA A 1 200 ? -27.734 -4.253 51.551 1.00 88.75 200 ALA A C 1
ATOM 1549 O O . ALA A 1 200 ? -27.187 -3.766 52.542 1.00 88.75 200 ALA A O 1
ATOM 1550 N N . GLN A 1 201 ? -28.026 -3.514 50.475 1.00 84.81 201 GLN A N 1
ATOM 1551 C CA . GLN A 1 201 ? -27.647 -2.100 50.355 1.00 84.81 201 GLN A CA 1
ATOM 1552 C C . GLN A 1 201 ? -28.492 -1.155 51.224 1.00 84.81 201 GLN A C 1
ATOM 1554 O O . GLN A 1 201 ? -27.998 -0.115 51.653 1.00 84.81 201 GLN A O 1
ATOM 1559 N N . SER A 1 202 ? -29.761 -1.481 51.489 1.00 78.31 202 SER A N 1
ATOM 1560 C CA . SER A 1 202 ? -30.697 -0.626 52.242 1.00 78.31 202 SER A CA 1
ATOM 1561 C C . SER A 1 202 ? -31.418 -1.397 53.356 1.00 78.31 202 SER A C 1
ATOM 1563 O O . SER A 1 202 ? -32.650 -1.370 53.483 1.00 78.31 202 SER A O 1
ATOM 1565 N N . ALA A 1 203 ? -30.629 -2.092 54.178 1.00 66.62 203 ALA A N 1
ATOM 1566 C CA . ALA A 1 203 ? -31.111 -2.934 55.267 1.00 66.62 203 ALA A CA 1
ATOM 1567 C C . ALA A 1 203 ? -32.040 -2.169 56.235 1.00 66.62 203 ALA A C 1
ATOM 1569 O O . ALA A 1 203 ? -31.644 -1.203 56.885 1.00 66.62 203 ALA A O 1
ATOM 1570 N N . GLY A 1 204 ? -33.296 -2.620 56.338 1.00 64.62 204 GLY A N 1
ATOM 1571 C CA . GLY A 1 204 ? -34.297 -2.107 57.286 1.00 64.62 204 GLY A CA 1
ATOM 1572 C C . GLY A 1 204 ? -35.156 -0.931 56.801 1.00 64.62 204 GLY A C 1
ATOM 1573 O O . GLY A 1 204 ? -36.101 -0.564 57.494 1.00 64.62 204 GLY A O 1
ATOM 1574 N N . ILE A 1 205 ? -34.882 -0.366 55.619 1.00 76.19 205 ILE A N 1
ATOM 1575 C CA . ILE A 1 205 ? -35.663 0.757 55.056 1.00 76.19 205 ILE A CA 1
ATOM 1576 C C . ILE A 1 205 ? -36.667 0.274 53.994 1.00 76.19 205 ILE A C 1
ATOM 1578 O O . ILE A 1 205 ? -37.740 0.855 53.831 1.00 76.19 205 ILE A O 1
ATOM 1582 N N . LEU A 1 206 ? -36.340 -0.802 53.274 1.00 81.81 206 LEU A N 1
ATOM 1583 C CA . LEU A 1 206 ? -37.103 -1.259 52.104 1.00 81.81 206 LEU A CA 1
ATOM 1584 C C . LEU A 1 206 ? -38.412 -1.982 52.446 1.00 81.81 206 LEU A C 1
ATOM 1586 O O . LEU A 1 206 ? -39.428 -1.760 51.789 1.00 81.81 206 LEU A O 1
ATOM 1590 N N . CYS A 1 207 ? -38.390 -2.839 53.468 1.00 84.25 207 CYS A N 1
ATOM 1591 C CA . CYS A 1 207 ? -39.506 -3.703 53.850 1.00 84.25 207 CYS A CA 1
ATOM 1592 C C . CYS A 1 207 ? -39.763 -3.613 55.355 1.00 84.25 207 CYS A C 1
ATOM 1594 O O . CYS A 1 207 ? -38.822 -3.543 56.140 1.00 84.25 207 CYS A O 1
ATOM 1596 N N . THR A 1 208 ? -41.028 -3.697 55.775 1.00 84.19 208 THR A N 1
ATOM 1597 C CA . THR A 1 208 ? -41.390 -3.658 57.205 1.00 84.19 208 THR A CA 1
ATOM 1598 C C . THR A 1 208 ? -40.977 -4.907 57.983 1.00 84.19 208 THR A C 1
ATOM 1600 O O . THR A 1 208 ? -40.744 -4.811 59.183 1.00 84.19 208 THR A O 1
ATOM 1603 N N . PHE A 1 209 ? -40.912 -6.075 57.335 1.00 84.81 209 PHE A N 1
ATOM 1604 C CA . PHE A 1 209 ? -40.589 -7.338 58.009 1.00 84.81 209 PHE A CA 1
ATOM 1605 C C . PHE A 1 209 ? -39.391 -8.052 57.384 1.00 84.81 209 PHE A C 1
ATOM 1607 O O . PHE A 1 209 ? -38.304 -8.033 57.953 1.00 84.81 209 PHE A O 1
ATOM 1614 N N . ARG A 1 210 ? -39.568 -8.680 56.217 1.00 87.62 210 ARG A N 1
ATOM 1615 C CA . ARG A 1 210 ? -38.503 -9.435 55.548 1.00 87.62 210 ARG A CA 1
ATOM 1616 C C . ARG A 1 210 ? -38.340 -8.967 54.110 1.00 87.62 210 ARG A C 1
ATOM 1618 O O . ARG A 1 210 ? -39.329 -8.859 53.394 1.00 87.62 210 ARG A O 1
ATOM 1625 N N . CYS A 1 211 ? -37.097 -8.727 53.711 1.00 90.25 211 CYS A N 1
ATOM 1626 C CA . CYS A 1 211 ? -36.700 -8.450 52.333 1.00 90.25 211 CYS A CA 1
ATOM 1627 C C . CYS A 1 211 ? -36.106 -9.723 51.713 1.00 90.25 211 CYS A C 1
ATOM 1629 O O . CYS A 1 211 ? -35.380 -10.457 52.390 1.00 90.25 211 CYS A O 1
ATOM 1631 N N . LEU A 1 212 ? -36.451 -10.004 50.460 1.00 91.06 212 LEU A N 1
ATOM 1632 C CA . LEU A 1 212 ? -35.928 -11.099 49.649 1.00 91.06 212 LEU A CA 1
ATOM 1633 C C . LEU A 1 212 ? -35.357 -10.509 48.359 1.00 91.06 212 LEU A C 1
ATOM 1635 O O . LEU A 1 212 ? -36.102 -9.890 47.602 1.00 91.06 212 LEU A O 1
ATOM 1639 N N . ASN A 1 213 ? -34.064 -10.711 48.120 1.00 91.44 213 ASN A N 1
ATOM 1640 C CA . ASN A 1 213 ? -33.424 -10.283 46.883 1.00 91.44 213 ASN A CA 1
ATOM 1641 C C . ASN A 1 213 ? -33.855 -11.193 45.720 1.00 91.44 213 ASN A C 1
ATOM 1643 O O . ASN A 1 213 ? -33.855 -12.420 45.877 1.00 91.44 213 ASN A O 1
ATOM 1647 N N . VAL A 1 214 ? -34.236 -10.619 44.578 1.00 92.69 214 VAL A N 1
ATOM 1648 C CA . VAL A 1 214 ? -34.643 -11.361 43.375 1.00 92.69 214 VAL A CA 1
ATOM 1649 C C . VAL A 1 214 ? -33.995 -10.747 42.126 1.00 92.69 214 VAL A C 1
ATOM 1651 O O . VAL A 1 214 ? -33.714 -9.564 42.107 1.00 92.69 214 VAL A O 1
ATOM 1654 N N . PRO A 1 215 ? -33.787 -11.491 41.029 1.00 93.38 215 PRO A N 1
ATOM 1655 C CA . PRO A 1 215 ? -33.169 -10.907 39.838 1.00 93.38 215 PRO A CA 1
ATOM 1656 C C . PRO A 1 215 ? -33.919 -9.662 39.317 1.00 93.38 215 PRO A C 1
ATOM 1658 O O . PRO A 1 215 ? -35.081 -9.753 38.914 1.00 93.38 215 PRO A O 1
ATOM 1661 N N . GLY A 1 216 ? -33.236 -8.517 39.320 1.00 91.50 216 GLY A N 1
ATOM 1662 C CA . GLY A 1 216 ? -33.689 -7.203 38.874 1.00 91.50 216 GLY A CA 1
ATOM 1663 C C . GLY A 1 216 ? -34.510 -6.410 39.893 1.00 91.50 216 GLY A C 1
ATOM 1664 O O . GLY A 1 216 ? -35.003 -5.337 39.534 1.00 91.50 216 GLY A O 1
ATOM 1665 N N . SER A 1 217 ? -34.740 -6.928 41.108 1.00 91.69 217 SER A N 1
ATOM 1666 C CA . SER A 1 217 ? -35.518 -6.230 42.139 1.00 91.69 217 SER A CA 1
ATOM 1667 C C . SER A 1 217 ? -35.448 -6.893 43.526 1.00 91.69 217 SER A C 1
ATOM 1669 O O . SER A 1 217 ? -34.772 -7.878 43.765 1.00 91.69 217 SER A O 1
ATOM 1671 N N . TYR A 1 218 ? -36.312 -6.463 44.441 1.00 91.38 218 TYR A N 1
ATOM 1672 C CA . TYR A 1 218 ? -36.540 -7.139 45.713 1.00 91.38 218 TYR A CA 1
ATOM 1673 C C . TYR A 1 218 ? -38.030 -7.370 45.947 1.00 91.38 218 TYR A C 1
ATOM 1675 O O . TYR A 1 218 ? -38.902 -6.675 45.419 1.00 91.38 218 TYR A O 1
ATOM 1683 N N . GLN A 1 219 ? -38.337 -8.352 46.787 1.00 90.62 219 GLN A N 1
ATOM 1684 C CA . GLN A 1 219 ? -39.691 -8.638 47.241 1.00 90.62 219 GLN A CA 1
ATOM 1685 C C . GLN A 1 219 ? -39.765 -8.589 48.763 1.00 90.62 219 GLN A C 1
ATOM 1687 O O . GLN A 1 219 ? -38.922 -9.142 49.469 1.00 90.62 219 GLN A O 1
ATOM 1692 N N . CYS A 1 220 ? -40.805 -7.942 49.284 1.00 90.06 220 CYS A N 1
ATOM 1693 C CA . CYS A 1 220 ? -41.088 -7.940 50.711 1.00 90.06 220 CYS A CA 1
ATOM 1694 C C . CYS A 1 220 ? -42.032 -9.094 51.072 1.00 90.06 220 CYS A C 1
ATOM 1696 O O . CYS A 1 220 ? -43.015 -9.345 50.375 1.00 90.06 220 CYS A O 1
ATOM 1698 N N . ALA A 1 221 ? -41.760 -9.764 52.190 1.00 88.12 221 ALA A N 1
ATOM 1699 C CA . ALA A 1 221 ? -42.600 -10.824 52.737 1.00 88.12 221 ALA A CA 1
ATOM 1700 C C . ALA A 1 221 ? -43.110 -10.450 54.135 1.00 88.12 221 ALA A C 1
ATOM 1702 O O . ALA A 1 221 ? -42.373 -9.873 54.941 1.00 88.12 221 ALA A O 1
ATOM 1703 N N . CYS A 1 222 ? -44.363 -10.810 54.425 1.00 86.75 222 CYS A N 1
ATOM 1704 C CA . CYS A 1 222 ? -44.985 -10.673 55.743 1.00 86.75 222 CYS A CA 1
ATOM 1705 C C . CYS A 1 222 ? -45.024 -12.014 56.487 1.00 86.75 222 CYS A C 1
ATOM 1707 O O . CYS A 1 222 ? -44.955 -13.063 55.848 1.00 86.75 222 CYS A O 1
ATOM 1709 N N . PRO A 1 223 ? -45.194 -12.003 57.820 1.00 86.69 223 PRO A N 1
ATOM 1710 C CA . PRO A 1 223 ? -45.476 -13.218 58.576 1.00 86.69 223 PRO A CA 1
ATOM 1711 C C . PRO A 1 223 ? -46.764 -13.898 58.086 1.00 86.69 223 PRO A C 1
ATOM 1713 O O . PRO A 1 223 ? -47.788 -13.233 57.913 1.00 86.69 223 PRO A O 1
ATOM 1716 N N . ASP A 1 224 ? -46.740 -15.226 57.938 1.00 80.50 224 ASP A N 1
ATOM 1717 C CA . ASP A 1 224 ? -47.885 -16.009 57.441 1.00 80.50 224 ASP A CA 1
ATOM 1718 C C . ASP A 1 224 ? -49.125 -15.899 58.353 1.00 80.50 224 ASP A C 1
ATOM 1720 O O . ASP A 1 224 ? -50.282 -15.958 57.907 1.00 80.50 224 ASP A O 1
ATOM 1724 N N . GLN A 1 225 ? -48.892 -15.686 59.651 1.00 82.44 225 GLN A N 1
ATOM 1725 C CA . GLN A 1 225 ? -49.929 -15.588 60.672 1.00 82.44 225 GLN A CA 1
ATOM 1726 C C . GLN A 1 225 ? -50.353 -14.136 60.901 1.00 82.44 225 GLN A C 1
ATOM 1728 O O . GLN A 1 225 ? -49.602 -13.327 61.432 1.00 82.44 225 GLN A O 1
ATOM 1733 N N . GLY A 1 226 ? -51.601 -13.820 60.547 1.00 76.06 226 GLY A N 1
ATOM 1734 C CA . GLY A 1 226 ? -52.251 -12.577 60.964 1.00 76.06 226 GLY A CA 1
ATOM 1735 C C . GLY A 1 226 ? -51.901 -11.317 60.169 1.00 76.06 226 GLY A C 1
ATOM 1736 O O . GLY A 1 226 ? -52.494 -10.288 60.470 1.00 76.06 226 GLY A O 1
ATOM 1737 N N . TYR A 1 227 ? -51.043 -11.376 59.142 1.00 82.06 227 TYR A N 1
ATOM 1738 C CA . TYR A 1 227 ? -50.666 -10.211 58.324 1.00 82.06 227 TYR A CA 1
ATOM 1739 C C . TYR A 1 227 ? -50.790 -10.469 56.813 1.00 82.06 227 TYR A C 1
ATOM 1741 O O . TYR A 1 227 ? -50.668 -11.600 56.346 1.00 82.06 227 TYR A O 1
ATOM 1749 N N . THR A 1 228 ? -51.053 -9.414 56.043 1.00 84.94 228 THR A N 1
ATOM 1750 C CA . THR A 1 228 ? -51.047 -9.391 54.569 1.00 84.94 228 THR A CA 1
ATOM 1751 C C . THR A 1 228 ? -50.237 -8.205 54.059 1.00 84.94 228 THR A C 1
ATOM 1753 O O . THR A 1 228 ? -50.208 -7.156 54.706 1.00 84.94 228 THR A O 1
ATOM 1756 N N . MET A 1 229 ? -49.631 -8.348 52.879 1.00 85.50 229 MET A N 1
ATOM 1757 C CA . MET A 1 229 ? -48.960 -7.246 52.184 1.00 85.50 229 MET A CA 1
ATOM 1758 C C . MET A 1 229 ? -49.942 -6.102 51.905 1.00 85.50 229 MET A C 1
ATOM 1760 O O . MET A 1 229 ? -51.039 -6.318 51.391 1.00 85.50 229 MET A O 1
ATOM 1764 N N . ALA A 1 230 ? -49.555 -4.879 52.256 1.00 83.06 230 ALA A N 1
ATOM 1765 C CA . ALA A 1 230 ? -50.298 -3.675 51.909 1.00 83.06 230 ALA A CA 1
ATOM 1766 C C . ALA A 1 230 ? -50.138 -3.331 50.416 1.00 83.06 230 ALA A C 1
ATOM 1768 O O . ALA A 1 230 ? -49.212 -3.794 49.752 1.00 83.06 230 ALA A O 1
ATOM 1769 N N . ALA A 1 231 ? -51.004 -2.452 49.898 1.00 82.19 231 ALA A N 1
ATOM 1770 C CA . ALA A 1 231 ? -51.008 -2.042 48.486 1.00 82.19 231 ALA A CA 1
ATOM 1771 C C . ALA A 1 231 ? -49.701 -1.373 48.012 1.00 82.19 231 ALA A C 1
ATOM 1773 O O . ALA A 1 231 ? -49.429 -1.339 46.818 1.00 82.19 231 ALA A O 1
ATOM 1774 N N . ASN A 1 232 ? -48.881 -0.858 48.933 1.00 81.38 232 ASN A N 1
ATOM 1775 C CA . ASN A 1 232 ? -47.570 -0.288 48.619 1.00 81.38 232 ASN A CA 1
ATOM 1776 C C . ASN A 1 232 ? -46.472 -1.349 48.398 1.00 81.38 232 ASN A C 1
ATOM 1778 O O . ASN A 1 232 ? -45.336 -0.978 48.122 1.00 81.38 232 ASN A O 1
ATOM 1782 N N . GLY A 1 233 ? -46.769 -2.640 48.594 1.00 82.94 233 GLY A N 1
ATOM 1783 C CA . GLY A 1 233 ? -45.814 -3.736 48.421 1.00 82.94 233 GLY A CA 1
ATOM 1784 C C . GLY A 1 233 ? -44.656 -3.764 49.426 1.00 82.94 233 GLY A C 1
ATOM 1785 O O . GLY A 1 233 ? -43.745 -4.565 49.257 1.00 82.94 233 GLY A O 1
ATOM 1786 N N . ARG A 1 234 ? -44.677 -2.926 50.473 1.00 85.44 234 ARG A N 1
ATOM 1787 C CA . ARG A 1 234 ? -43.568 -2.775 51.438 1.00 85.44 234 ARG A CA 1
ATOM 1788 C C . ARG A 1 234 ? -43.967 -2.991 52.894 1.00 85.44 234 ARG A C 1
ATOM 1790 O O . ARG A 1 234 ? -43.139 -3.437 53.689 1.00 85.44 234 ARG A O 1
ATOM 1797 N N . THR A 1 235 ? -45.216 -2.683 53.251 1.00 85.06 235 THR A N 1
ATOM 1798 C CA . THR A 1 235 ? -45.713 -2.784 54.630 1.00 85.06 235 THR A CA 1
ATOM 1799 C C . THR A 1 235 ? -46.641 -3.975 54.843 1.00 85.06 235 THR A C 1
ATOM 1801 O O . THR A 1 235 ? -47.334 -4.424 53.932 1.00 85.06 235 THR A O 1
ATOM 1804 N N . CYS A 1 236 ? -46.672 -4.478 56.078 1.00 85.31 236 CYS A N 1
ATOM 1805 C CA . CYS A 1 236 ? -47.573 -5.546 56.506 1.00 85.31 236 CYS A CA 1
ATOM 1806 C C . CYS A 1 236 ? -48.765 -4.956 57.263 1.00 85.31 236 CYS A C 1
ATOM 1808 O O . CYS A 1 236 ? -48.572 -4.227 58.233 1.00 85.31 236 CYS A O 1
ATOM 1810 N N . ARG A 1 237 ? -49.995 -5.282 56.848 1.00 83.38 237 ARG A N 1
ATOM 1811 C CA . ARG A 1 237 ? -51.233 -4.926 57.566 1.00 83.38 237 ARG A CA 1
ATOM 1812 C C . ARG A 1 237 ? -51.811 -6.145 58.261 1.00 83.38 237 ARG A C 1
ATOM 1814 O O . ARG A 1 237 ? -51.793 -7.237 57.698 1.00 83.38 237 ARG A O 1
ATOM 1821 N N . GLY A 1 238 ? -52.325 -5.960 59.473 1.00 79.69 238 GLY A N 1
ATOM 1822 C CA . GLY A 1 238 ? -52.979 -7.035 60.208 1.00 79.69 238 GLY A CA 1
ATOM 1823 C C . GLY A 1 238 ? -54.280 -7.456 59.518 1.00 79.69 238 GLY A C 1
ATOM 1824 O O . GLY A 1 238 ? -55.123 -6.616 59.216 1.00 79.69 238 GLY A O 1
ATOM 1825 N N . LYS A 1 239 ? -54.493 -8.762 59.328 1.00 71.62 239 LYS A N 1
ATOM 1826 C CA . LYS A 1 239 ? -55.729 -9.358 58.779 1.00 71.62 239 LYS A CA 1
ATOM 1827 C C . LYS A 1 239 ? -56.983 -9.013 59.608 1.00 71.62 239 LYS A C 1
ATOM 1829 O O . LYS A 1 239 ? -58.095 -9.141 59.108 1.00 71.62 239 LYS A O 1
ATOM 1834 N N . ASN A 1 240 ? -56.801 -8.558 60.855 1.00 65.69 240 ASN A N 1
ATOM 1835 C CA . ASN A 1 240 ? -57.869 -8.241 61.810 1.00 65.69 240 ASN A CA 1
ATOM 1836 C C . ASN A 1 240 ? -58.136 -6.736 61.999 1.00 65.69 240 ASN A C 1
ATOM 1838 O O . ASN A 1 240 ? -58.989 -6.376 62.810 1.00 65.69 240 ASN A O 1
ATOM 1842 N N . GLU A 1 241 ? -57.474 -5.849 61.252 1.00 56.56 241 GLU A N 1
ATOM 1843 C CA . GLU A 1 241 ? -57.838 -4.427 61.217 1.00 56.56 241 GLU A CA 1
ATOM 1844 C C . GLU A 1 241 ? -59.034 -4.218 60.280 1.00 56.56 241 GLU A C 1
ATOM 1846 O O . GLU A 1 241 ? -58.926 -3.631 59.204 1.00 56.56 241 GLU A O 1
ATOM 1851 N N . ARG A 1 242 ? -60.212 -4.704 60.697 1.00 49.09 242 ARG A N 1
ATOM 1852 C CA . ARG A 1 242 ? -61.456 -4.075 60.245 1.00 49.09 242 ARG A CA 1
ATOM 1853 C C . ARG A 1 242 ? -61.402 -2.626 60.706 1.00 49.09 242 ARG A C 1
ATOM 1855 O O . ARG A 1 242 ? -61.126 -2.367 61.877 1.00 49.09 242 ARG A O 1
ATOM 1862 N N . GLU A 1 243 ? -61.645 -1.716 59.774 1.00 47.41 243 GLU A N 1
ATOM 1863 C CA . GLU A 1 243 ? -61.806 -0.286 60.000 1.00 47.41 243 GLU A CA 1
ATOM 1864 C C . GLU A 1 243 ? -62.627 -0.051 61.274 1.00 47.41 243 GLU A C 1
ATOM 1866 O O . GLU A 1 243 ? -63.844 -0.237 61.297 1.00 47.41 243 GLU A O 1
ATOM 1871 N N . LYS A 1 244 ? -61.972 0.364 62.364 1.00 41.19 244 LYS A N 1
ATOM 1872 C CA . LYS A 1 244 ? -62.679 1.078 63.423 1.00 41.19 244 LYS A CA 1
ATOM 1873 C C . LYS A 1 244 ? -62.999 2.453 62.854 1.00 41.19 244 LYS A C 1
ATOM 1875 O O . LYS A 1 244 ? -62.279 3.417 63.092 1.00 41.19 244 LYS A O 1
ATOM 1880 N N . ILE A 1 245 ? -64.080 2.521 62.080 1.00 41.59 245 ILE A N 1
ATOM 1881 C CA . ILE A 1 245 ? -64.828 3.756 61.885 1.00 41.59 245 ILE A CA 1
ATOM 1882 C C . ILE A 1 245 ? -65.329 4.124 63.281 1.00 41.59 245 ILE A C 1
ATOM 1884 O O . ILE A 1 245 ? -66.333 3.603 63.764 1.00 41.59 245 ILE A O 1
ATOM 1888 N N . ALA A 1 246 ? -64.568 4.966 63.975 1.00 36.62 246 ALA A N 1
ATOM 1889 C CA . ALA A 1 246 ? -65.062 5.682 65.132 1.00 36.62 246 ALA A CA 1
ATOM 1890 C C . ALA A 1 246 ? -66.103 6.686 64.618 1.00 36.62 246 ALA A C 1
ATOM 1892 O O . ALA A 1 246 ? -65.783 7.816 64.265 1.00 36.62 246 ALA A O 1
ATOM 1893 N N . SER A 1 247 ? -67.356 6.241 64.524 1.00 37.62 247 SER A N 1
ATOM 1894 C CA . SER A 1 247 ? -68.497 7.143 64.610 1.00 37.62 247 SER A CA 1
ATOM 1895 C C . SER A 1 247 ? -68.579 7.581 66.071 1.00 37.62 247 SER A C 1
ATOM 1897 O O . SER A 1 247 ? -69.060 6.841 66.925 1.00 37.62 247 SER A O 1
ATOM 1899 N N . CYS A 1 248 ? -68.023 8.754 66.368 1.00 33.81 248 CYS A N 1
ATOM 1900 C CA . CYS A 1 248 ? -68.458 9.519 67.527 1.00 33.81 248 CYS A CA 1
ATOM 1901 C C . CYS A 1 248 ? -69.696 10.309 67.088 1.00 33.81 248 CYS A C 1
ATOM 1903 O O . CYS A 1 248 ? -69.587 11.191 66.234 1.00 33.81 248 CYS A O 1
ATOM 1905 N N . HIS A 1 249 ? -70.849 9.931 67.636 1.00 36.94 249 HIS A N 1
ATOM 1906 C CA . HIS A 1 249 ? -72.045 10.766 67.725 1.00 36.94 249 HIS A CA 1
ATOM 1907 C C . HIS A 1 249 ? -72.001 11.573 69.021 1.00 36.94 249 HIS A C 1
ATOM 1909 O O . HIS A 1 249 ? -71.485 11.024 70.023 1.00 36.94 249 HIS A O 1
#

Nearest PDB structures (foldseek):
  3m0c-assembly1_C  TM=6.696E-01  e=5.444E-06  Homo sapiens
  5b4x-assembly2_D  TM=4.922E-01  e=2.465E-05  Homo sapiens
  1xka-assembly1_L  TM=4.496E-01  e=1.117E-04  Homo sapiens
  1xkb-assembly1_A  TM=4.383E-01  e=3.783E-04  Homo sapiens
  3hpt-assembly2_C  TM=4.682E-01  e=6.381E-04  Homo sapiens

Sequence (249 aa):
FYCESKQRCMEGFLQDPEGNCVDINECTSLPEPCKAGFNCINTVGSYTCQKNLLICSRGYHSSEDGTRCVDVNECQSSTHRCGEGQICHNLPGAYRCDCKMGYQYDSFSRTCIDINECWNYPGQLCQHSCENTPGSYHCSCSSGFRLAYDGKHCEDVNECDSNPCNQECANIYGSYQCYCRQGYQLAEDSHSCKDIDECAQSAGILCTFRCLNVPGSYQCACPDQGYTMAANGRTCRGKNEREKIASCH

Mean predicted aligned error: 14.41 Å

Solvent-accessible surface area (backbone atoms only — not comparable to full-atom values): 14954 Å² total; per-residue (Å²): 142,80,84,81,75,74,82,68,54,58,80,42,37,42,69,47,100,89,68,48,66,40,66,46,53,45,65,77,73,37,96,71,72,42,63,93,67,33,43,64,43,68,42,94,49,43,67,47,65,43,72,48,76,62,79,50,60,80,40,35,41,62,40,98,86,38,82,47,67,38,64,48,54,33,60,81,70,67,72,56,84,61,56,82,65,42,44,70,44,68,44,93,44,42,69,49,63,42,49,37,76,42,35,41,77,36,82,85,82,71,42,51,41,68,46,55,54,48,77,76,40,67,81,73,70,23,71,70,38,64,44,66,43,94,44,41,70,47,50,47,48,57,82,38,38,40,69,34,95,84,53,28,48,61,40,70,43,65,54,50,82,72,58,72,31,69,65,42,62,44,65,43,95,48,36,64,48,52,46,48,59,80,39,36,40,71,36,95,82,55,32,44,58,40,66,46,54,53,50,75,77,43,68,80,74,70,27,72,73,37,66,41,68,45,93,47,40,71,47,52,48,57,59,87,78,61,37,39,75,36,95,81,59,32,45,65,39,56,73,78,68,67,82,80,75,77,78,79,128

Organism: Laticauda laticaudata (NCBI:txid8630)

pLDDT: mean 86.32, std 13.19, range [33.81, 97.81]

Foldseek 3Di:
DDDPPLVDADQQWDQDPVGDTDGDQCQPVPPDSDDPQWHWDGDRRGIDTHGPQPDDDAQWDADPSNPDTDGDQCQVVVVDPADPQWDWDGDRNDIDTHGHAQWDQDPVVRDTDGNQCCVVPPCNQAVDDWAGDRNGIAHDDDAQWDQDPVRHYTDGDQPCVVVQAPDDWDGDRRGIAHDDDAQWDQDPVRHYTHGDQVCVVPPCPQAVPDWAGDRRGIAYDDPPPQWDQDPVRHYIDGPPPDDPPPPDD

Radius of gyration: 54.29 Å; Cα contacts (8 Å, |Δi|>4): 429; chains: 1; bounding box: 123×30×165 Å